Protein AF-0000000072814229 (afdb_homodimer)

Solvent-accessible surface area (backbone atoms only — not comparable to full-atom values): 12844 Å² total; per-residue (Å²): 133,83,74,72,74,77,78,80,70,70,72,64,74,71,71,67,64,69,78,61,75,56,71,68,75,56,80,67,74,57,76,57,51,65,54,50,52,54,34,52,51,28,47,52,48,20,67,75,36,70,86,41,64,64,37,49,48,52,27,51,51,44,44,51,50,49,49,68,70,42,69,82,39,73,87,45,73,76,30,56,73,52,48,54,50,48,36,54,47,38,52,54,63,45,37,80,86,61,87,58,84,68,70,86,107,132,81,73,74,79,73,85,72,66,65,70,65,71,70,72,65,71,68,80,64,69,54,67,73,82,53,94,58,76,58,76,57,51,65,56,50,50,54,35,52,52,29,45,52,48,20,66,74,36,73,86,40,65,64,37,49,47,51,26,51,51,44,44,50,51,47,48,68,70,41,71,82,38,72,86,44,72,74,30,57,72,53,48,53,50,49,37,54,48,38,52,54,64,44,36,81,86,57,88,62,84,68,70,87,106

Secondary structure (DSSP, 8-state):
---------TT-----------------S-THHHHHHHHHHHHHHHHH-TT-HHHHHHHHHHHHHHHHHHTT-GGGTT-HHHHHHHHHHHHHHS-SS---TTTT-/---------TT-----------------S-THHHHHHHHHHHHHHHHH-TT-HHHHHHHHHHHHHHHHHHTT-GGGTT-HHHHHHHHHHHHHHS-SS---TTTT-

Organism: Musa balbisiana (NCBI:txid52838)

InterPro domains:
  IPR013212 Mad3/Bub1 homology region 1 [PF08311] (53-92)
  IPR013212 Mad3/Bub1 homology region 1 [PS51489] (16-105)

Radius of gyration: 32.46 Å; Cα contacts (8 Å, |Δi|>4): 117; chains: 2; bounding box: 90×93×102 Å

Nearest PDB structures (foldseek):
  2g0u-assembly1_A  TM=5.042E-01  e=1.347E+00  Burkholderia pseudomallei
  1w99-assembly1_A  TM=4.609E-01  e=5.134E+00  Bacillus thuringiensis serovar israelensis
  6o8y-assembly1_o  TM=3.650E-01  e=7.716E+00  Enterococcus faecalis
  2g0u-assembly1_A  TM=4.988E-01  e=1.770E+00  Burkholderia pseudomallei
  6o8y-assembly1_o  TM=3.259E-01  e=7.305E+00  Enterococcus faecalis

Structure (mmCIF, N/CA/C/O backbone):
data_AF-0000000072814229-model_v1
#
loop_
_entity.id
_entity.type
_entity.pdbx_description
1 polymer 'BUB1 N-terminal domain-containing protein'
#
loop_
_atom_site.group_PDB
_atom_site.id
_atom_site.type_symbol
_atom_site.label_atom_id
_atom_site.label_alt_id
_atom_site.label_comp_id
_atom_site.label_asym_id
_atom_site.label_entity_id
_atom_site.label_seq_id
_atom_site.pdbx_PDB_ins_code
_atom_site.Cartn_x
_atom_site.Cartn_y
_atom_site.Cartn_z
_atom_site.occupancy
_atom_site.B_iso_or_equiv
_atom_site.auth_seq_id
_atom_site.auth_comp_id
_atom_site.auth_asym_id
_atom_site.auth_atom_id
_atom_site.pdbx_PDB_model_num
ATOM 1 N N . MET A 1 1 ? 41.719 2.494 -81.688 1 27.39 1 MET A N 1
ATOM 2 C CA . MET A 1 1 ? 40.375 2.217 -81.188 1 27.39 1 MET A CA 1
ATOM 3 C C . MET A 1 1 ? 40.312 2.227 -79.688 1 27.39 1 MET A C 1
ATOM 5 O O . MET A 1 1 ? 40.969 1.42 -79.062 1 27.39 1 MET A O 1
ATOM 9 N N . VAL A 1 2 ? 40.312 3.441 -79.25 1 33.53 2 VAL A N 1
ATOM 10 C CA . VAL A 1 2 ? 40.594 4.012 -77.938 1 33.53 2 VAL A CA 1
ATOM 11 C C . VAL A 1 2 ? 39.594 3.453 -76.938 1 33.53 2 VAL A C 1
ATOM 13 O O . VAL A 1 2 ? 38.375 3.494 -77.125 1 33.53 2 VAL A O 1
ATOM 16 N N . GLN A 1 3 ? 39.938 2.268 -76.438 1 33.41 3 GLN A N 1
ATOM 17 C CA . GLN A 1 3 ? 39.25 1.509 -75.438 1 33.41 3 GLN A CA 1
ATOM 18 C C . GLN A 1 3 ? 39.094 2.338 -74.188 1 33.41 3 GLN A C 1
ATOM 20 O O . GLN A 1 3 ? 40.062 2.682 -73.5 1 33.41 3 GLN A O 1
ATOM 25 N N . PHE A 1 4 ? 38.406 3.416 -74.312 1 31.91 4 PHE A N 1
ATOM 26 C CA . PHE A 1 4 ? 38.156 4.328 -73.188 1 31.91 4 PHE A CA 1
ATOM 27 C C . PHE A 1 4 ? 37.688 3.568 -72 1 31.91 4 PHE A C 1
ATOM 29 O O . PHE A 1 4 ? 36.688 2.865 -72 1 31.91 4 PHE A O 1
ATOM 36 N N . ASP A 1 5 ? 38.688 2.9 -71.312 1 35.5 5 ASP A N 1
ATOM 37 C CA . ASP A 1 5 ? 38.562 2.254 -70 1 35.5 5 ASP A CA 1
ATOM 38 C C . ASP A 1 5 ? 37.812 3.148 -69 1 35.5 5 ASP A C 1
ATOM 40 O O . ASP A 1 5 ? 38.281 4.227 -68.688 1 35.5 5 ASP A O 1
ATOM 44 N N . SER A 1 6 ? 36.594 3.381 -69.438 1 32.94 6 SER A N 1
ATOM 45 C CA . SER A 1 6 ? 35.688 4.219 -68.688 1 32.94 6 SER A CA 1
ATOM 46 C C . SER A 1 6 ? 35.875 3.994 -67.188 1 32.94 6 SER A C 1
ATOM 48 O O . SER A 1 6 ? 36.062 2.859 -66.75 1 32.94 6 SER A O 1
ATOM 50 N N . ASP A 1 7 ? 36.188 5.059 -66.438 1 29.78 7 ASP A N 1
ATOM 51 C CA . ASP A 1 7 ? 36.562 5.629 -65.188 1 29.78 7 ASP A CA 1
ATOM 52 C C . ASP A 1 7 ? 35.719 5.023 -64.062 1 29.78 7 ASP A C 1
ATOM 54 O O . ASP A 1 7 ? 34.688 4.402 -64.312 1 29.78 7 ASP A O 1
ATOM 58 N N . ASP A 1 8 ? 36 5.641 -62.812 1 32.41 8 ASP A N 1
ATOM 59 C CA . ASP A 1 8 ? 35.969 5.758 -61.344 1 32.41 8 ASP A CA 1
ATOM 60 C C . ASP A 1 8 ? 34.562 5.902 -60.812 1 32.41 8 ASP A C 1
ATOM 62 O O . ASP A 1 8 ? 34 7 -60.812 1 32.41 8 ASP A O 1
ATOM 66 N N . ASN A 1 9 ? 33.656 5.297 -61.5 1 33.44 9 ASN A N 1
ATOM 67 C CA . ASN A 1 9 ? 32.344 5.688 -61.031 1 33.44 9 ASN A CA 1
ATOM 68 C C . ASN A 1 9 ? 32.219 5.57 -59.5 1 33.44 9 ASN A C 1
ATOM 70 O O . ASN A 1 9 ? 32.312 4.473 -58.969 1 33.44 9 ASN A O 1
ATOM 74 N N . PRO A 1 10 ? 32.75 6.605 -58.781 1 36 10 PRO A N 1
ATOM 75 C CA . PRO A 1 10 ? 32.781 6.66 -57.312 1 36 10 PRO A CA 1
ATOM 76 C C . PRO A 1 10 ? 31.438 6.227 -56.688 1 36 10 PRO A C 1
ATOM 78 O O . PRO A 1 10 ? 31.297 6.191 -55.469 1 36 10 PRO A O 1
ATOM 81 N N . LEU A 1 11 ? 30.5 6.566 -57.562 1 35.72 11 LEU A N 1
ATOM 82 C CA . LEU A 1 11 ? 29.266 6.59 -56.781 1 35.72 11 LEU A CA 1
ATOM 83 C C . LEU A 1 11 ? 28.969 5.215 -56.188 1 35.72 11 LEU A C 1
ATOM 85 O O . LEU A 1 11 ? 27.797 4.852 -56 1 35.72 11 LEU A O 1
ATOM 89 N N . ARG A 1 12 ? 30 4.293 -56.25 1 35.06 12 ARG A N 1
ATOM 90 C CA . ARG A 1 12 ? 29.75 3.086 -55.469 1 35.06 12 ARG A CA 1
ATOM 91 C C . ARG A 1 12 ? 28.922 3.396 -54.219 1 35.06 12 ARG A C 1
ATOM 93 O O . ARG A 1 12 ? 29.234 4.332 -53.469 1 35.06 12 ARG A O 1
ATOM 100 N N . LYS A 1 13 ? 27.625 3.059 -54.344 1 31.59 13 LYS A N 1
ATOM 101 C CA . LYS A 1 13 ? 26.516 3.15 -53.375 1 31.59 13 LYS A CA 1
ATOM 102 C C . LYS A 1 13 ? 26.969 2.801 -51.969 1 31.59 13 LYS A C 1
ATOM 104 O O . LYS A 1 13 ? 27.234 1.636 -51.656 1 31.59 13 LYS A O 1
ATOM 109 N N . ASP A 1 14 ? 27.984 3.426 -51.406 1 33.94 14 ASP A N 1
ATOM 110 C CA . ASP A 1 14 ? 28.219 3.082 -50 1 33.94 14 ASP A CA 1
ATOM 111 C C . ASP A 1 14 ? 26.922 3.156 -49.219 1 33.94 14 ASP A C 1
ATOM 113 O O . ASP A 1 14 ? 26.391 4.242 -48.969 1 33.94 14 ASP A O 1
ATOM 117 N N . PRO A 1 15 ? 25.812 2.559 -49.688 1 34.53 15 PRO A N 1
ATOM 118 C CA . PRO A 1 15 ? 24.625 2.76 -48.844 1 34.53 15 PRO A CA 1
ATOM 119 C C . PRO A 1 15 ? 24.938 2.689 -47.344 1 34.53 15 PRO A C 1
ATOM 121 O O . PRO A 1 15 ? 25.25 1.617 -46.812 1 34.53 15 PRO A O 1
ATOM 124 N N . SER A 1 16 ? 25.906 3.379 -46.812 1 37.59 16 SER A N 1
ATOM 125 C CA . SER A 1 16 ? 25.938 3.529 -45.375 1 37.59 16 SER A CA 1
ATOM 126 C C . SER A 1 16 ? 24.531 3.76 -44.812 1 37.59 16 SER A C 1
ATOM 128 O O . SER A 1 16 ? 24.188 4.879 -44.438 1 37.59 16 SER A O 1
ATOM 130 N N . TRP A 1 17 ? 23.578 3.557 -45.656 1 34.91 17 TRP A N 1
ATOM 131 C CA . TRP A 1 17 ? 22.328 3.795 -44.969 1 34.91 17 TRP A CA 1
ATOM 132 C C . TRP A 1 17 ? 22.406 3.314 -43.531 1 34.91 17 TRP A C 1
ATOM 134 O O . TRP A 1 17 ? 22.984 2.262 -43.25 1 34.91 17 TRP A O 1
ATOM 144 N N . SER A 1 18 ? 22.641 4.207 -42.656 1 35.41 18 SER A N 1
ATOM 145 C CA . SER A 1 18 ? 22.438 4.145 -41.219 1 35.41 18 SER A CA 1
ATOM 146 C C . SER A 1 18 ? 21.406 3.08 -40.844 1 35.41 18 SER A C 1
ATOM 148 O O . SER A 1 18 ? 20.328 3.035 -41.406 1 35.41 18 SER A O 1
ATOM 150 N N . THR A 1 19 ? 21.906 1.814 -40.656 1 35.81 19 THR A N 1
ATOM 151 C CA . THR A 1 19 ? 21.188 0.796 -39.906 1 35.81 19 THR A CA 1
ATOM 152 C C . THR A 1 19 ? 20.078 1.427 -39.062 1 35.81 19 THR A C 1
ATOM 154 O O . THR A 1 19 ? 20.359 2.275 -38.188 1 35.81 19 THR A O 1
ATOM 157 N N . GLN A 1 20 ? 19.016 1.951 -39.781 1 35.66 20 GLN A N 1
ATOM 158 C CA . GLN A 1 20 ? 17.75 2.219 -39.094 1 35.66 20 GLN A CA 1
ATOM 159 C C . GLN A 1 20 ? 17.766 1.607 -37.688 1 35.66 20 GLN A C 1
ATOM 161 O O . GLN A 1 20 ? 18.453 0.609 -37.438 1 35.66 20 GLN A O 1
ATOM 166 N N . ASP A 1 21 ? 17.641 2.568 -36.781 1 36.69 21 ASP A N 1
ATOM 167 C CA . ASP A 1 21 ? 17.266 2.217 -35.406 1 36.69 21 ASP A CA 1
ATOM 168 C C . ASP A 1 21 ? 16.484 0.908 -35.375 1 36.69 21 ASP A C 1
ATOM 170 O O . ASP A 1 21 ? 15.469 0.764 -36.062 1 36.69 21 ASP A O 1
ATOM 174 N N . GLU A 1 22 ? 17.109 -0.244 -35.656 1 38.38 22 GLU A N 1
ATOM 175 C CA . GLU A 1 22 ? 16.438 -1.481 -35.25 1 38.38 22 GLU A CA 1
ATOM 176 C C . GLU A 1 22 ? 15.195 -1.195 -34.406 1 38.38 22 GLU A C 1
ATOM 178 O O . GLU A 1 22 ? 15.242 -0.407 -33.469 1 38.38 22 GLU A O 1
ATOM 183 N N . PRO A 1 23 ? 14.047 -1.046 -35.156 1 38.78 23 PRO A N 1
ATOM 184 C CA . PRO A 1 23 ? 12.992 -0.954 -34.156 1 38.78 23 PRO A CA 1
ATOM 185 C C . PRO A 1 23 ? 13.453 -1.423 -32.781 1 38.78 23 PRO A C 1
ATOM 187 O O . PRO A 1 23 ? 14.07 -2.484 -32.656 1 38.78 23 PRO A O 1
ATOM 190 N N . SER A 1 24 ? 14.203 -0.571 -32.125 1 36.72 24 SER A N 1
ATOM 191 C CA . SER A 1 24 ? 14.117 -0.993 -30.734 1 36.72 24 SER A CA 1
ATOM 192 C C . SER A 1 24 ? 12.891 -1.866 -30.5 1 36.72 24 SER A C 1
ATOM 194 O O . SER A 1 24 ? 11.758 -1.389 -30.578 1 36.72 24 SER A O 1
ATOM 196 N N . THR A 1 25 ? 12.664 -2.881 -31.328 1 38.97 25 THR A N 1
ATOM 197 C CA . THR A 1 25 ? 11.75 -3.932 -30.891 1 38.97 25 THR A CA 1
ATOM 198 C C . THR A 1 25 ? 11.328 -3.713 -29.438 1 38.97 25 THR A C 1
ATOM 200 O O . THR A 1 25 ? 12.055 -4.09 -28.516 1 38.97 25 THR A O 1
ATOM 203 N N . ARG A 1 26 ? 11.414 -2.67 -29 1 36.62 26 ARG A N 1
ATOM 204 C CA . ARG A 1 26 ? 10.711 -2.082 -27.859 1 36.62 26 ARG A CA 1
ATOM 205 C C . ARG A 1 26 ? 9.773 -3.096 -27.219 1 36.62 26 ARG A C 1
ATOM 207 O O . ARG A 1 26 ? 9.055 -3.818 -27.906 1 36.62 26 ARG A O 1
ATOM 214 N N . SER A 1 27 ? 9.844 -3.193 -26.281 1 39.62 27 SER A N 1
ATOM 215 C CA . SER A 1 27 ? 9.297 -4.242 -25.438 1 39.62 27 SER A CA 1
ATOM 216 C C . SER A 1 27 ? 8.039 -4.859 -26.047 1 39.62 27 SER A C 1
ATOM 218 O O . SER A 1 27 ? 7.152 -4.141 -26.516 1 39.62 27 SER A O 1
ATOM 220 N N . LEU A 1 28 ? 7.711 -6.012 -25.516 1 46.91 28 LEU A N 1
ATOM 221 C CA . LEU A 1 28 ? 8.047 -7 -24.484 1 46.91 28 LEU A CA 1
ATOM 222 C C . LEU A 1 28 ? 7.051 -6.941 -23.328 1 46.91 28 LEU A C 1
ATOM 224 O O . LEU A 1 28 ? 6.793 -5.871 -22.781 1 46.91 28 LEU A O 1
ATOM 228 N N . VAL A 1 29 ? 6.289 -7.906 -23.266 1 70.38 29 VAL A N 1
ATOM 229 C CA . VAL A 1 29 ? 5.23 -8.039 -22.266 1 70.38 29 VAL A CA 1
ATOM 230 C C . VAL A 1 29 ? 5.652 -7.355 -20.969 1 70.38 29 VAL A C 1
ATOM 232 O O . VAL A 1 29 ? 6.824 -7.406 -20.578 1 70.38 29 VAL A O 1
ATOM 235 N N . ASP A 1 30 ? 5.152 -6.133 -20.812 1 91.94 30 ASP A N 1
ATOM 236 C CA . ASP A 1 30 ? 5.336 -5.648 -19.438 1 91.94 30 ASP A CA 1
ATOM 237 C C . ASP A 1 30 ? 5.684 -6.797 -18.5 1 91.94 30 ASP A C 1
ATOM 239 O O . ASP A 1 30 ? 4.855 -7.684 -18.25 1 91.94 30 ASP A O 1
ATOM 243 N N . PRO A 1 31 ? 7.055 -6.84 -18.25 1 94 31 PRO A N 1
ATOM 244 C CA . PRO A 1 31 ? 7.504 -7.973 -17.438 1 94 31 PRO A CA 1
ATOM 245 C C . PRO A 1 31 ? 6.594 -8.227 -16.234 1 94 31 PRO A C 1
ATOM 247 O O . PRO A 1 31 ? 6.582 -9.336 -15.703 1 94 31 PRO A O 1
ATOM 250 N N . ILE A 1 32 ? 5.957 -7.27 -15.875 1 96 32 ILE A N 1
ATOM 251 C CA . ILE A 1 32 ? 5.168 -7.453 -14.664 1 96 32 ILE A CA 1
ATOM 252 C C . ILE A 1 32 ? 3.92 -8.273 -14.984 1 96 32 ILE A C 1
ATOM 254 O O . ILE A 1 32 ? 3.328 -8.883 -14.086 1 96 32 ILE A O 1
ATOM 258 N N . LEU A 1 33 ? 3.535 -8.211 -16.188 1 96.62 33 LEU A N 1
ATOM 259 C CA . LEU A 1 33 ? 2.252 -8.789 -16.578 1 96.62 33 LEU A CA 1
ATOM 260 C C . LEU A 1 33 ? 2.188 -10.266 -16.203 1 96.62 33 LEU A C 1
ATOM 262 O O . LEU A 1 33 ? 1.227 -10.711 -15.57 1 96.62 33 LEU A O 1
ATOM 266 N N . PRO A 1 34 ? 3.172 -11.078 -16.625 1 96.69 34 PRO A N 1
ATOM 267 C CA . PRO A 1 34 ? 3.111 -12.484 -16.234 1 96.69 34 PRO A CA 1
ATOM 268 C C . PRO A 1 34 ? 3.068 -12.68 -14.719 1 96.69 34 PRO A C 1
ATOM 270 O O . PRO A 1 34 ? 2.412 -13.602 -14.227 1 96.69 34 PRO A O 1
ATOM 273 N N . ARG A 1 35 ? 3.848 -11.867 -13.953 1 97.62 35 ARG A N 1
ATOM 274 C CA . ARG A 1 35 ? 3.826 -11.938 -12.492 1 97.62 35 ARG A CA 1
ATOM 275 C C . ARG A 1 35 ? 2.438 -11.625 -11.953 1 97.62 35 ARG A C 1
ATOM 277 O O . ARG A 1 35 ? 1.941 -12.32 -11.062 1 97.62 35 ARG A O 1
ATOM 284 N N . LEU A 1 36 ? 1.774 -10.641 -12.539 1 97.62 36 LEU A N 1
ATOM 285 C CA . LEU A 1 36 ? 0.432 -10.266 -12.117 1 97.62 36 LEU A CA 1
ATOM 286 C C . LEU A 1 36 ? -0.56 -11.391 -12.367 1 97.62 36 LEU A C 1
ATOM 288 O O . LEU A 1 36 ? -1.404 -11.688 -11.516 1 97.62 36 LEU A O 1
ATOM 292 N N . ARG A 1 37 ? -0.441 -12.008 -13.461 1 97.44 37 ARG A N 1
ATOM 293 C CA . ARG A 1 37 ? -1.319 -13.117 -13.805 1 97.44 37 ARG A CA 1
ATOM 294 C C . ARG A 1 37 ? -1.2 -14.242 -12.781 1 97.44 37 ARG A C 1
ATOM 296 O O . ARG A 1 37 ? -2.209 -14.766 -12.305 1 97.44 37 ARG A O 1
ATOM 303 N N . SER A 1 38 ? 0.054 -14.633 -12.484 1 97.94 38 SER A N 1
ATOM 304 C CA . SER A 1 38 ? 0.305 -15.688 -11.508 1 97.94 38 SER A CA 1
ATOM 305 C C . SER A 1 38 ? -0.263 -15.328 -10.141 1 97.94 38 SER A C 1
ATOM 307 O O . SER A 1 38 ? -0.82 -16.188 -9.445 1 97.94 38 SER A O 1
ATOM 309 N N . ILE A 1 39 ? -0.181 -14.117 -9.758 1 98 39 ILE A N 1
ATOM 310 C CA . ILE A 1 39 ? -0.655 -13.641 -8.469 1 98 39 ILE A CA 1
ATOM 311 C C . ILE A 1 39 ? -2.18 -13.703 -8.422 1 98 39 ILE A C 1
ATOM 313 O O . ILE A 1 39 ? -2.756 -14.18 -7.438 1 98 39 ILE A O 1
ATOM 317 N N . TYR A 1 40 ? -2.771 -13.32 -9.453 1 96.75 40 TYR A N 1
ATOM 318 C CA . TYR A 1 40 ? -4.227 -13.328 -9.5 1 96.75 40 TYR A CA 1
ATOM 319 C C . TYR A 1 40 ? -4.766 -14.758 -9.484 1 96.75 40 TYR A C 1
ATOM 321 O O . TYR A 1 40 ? -5.762 -15.047 -8.82 1 96.75 40 TYR A O 1
ATOM 329 N N . GLU A 1 41 ? -4.09 -15.641 -10.195 1 97.5 41 GLU A N 1
ATOM 330 C CA . GLU A 1 41 ? -4.477 -17.047 -10.195 1 97.5 41 GLU A CA 1
ATOM 331 C C . GLU A 1 41 ? -4.348 -17.656 -8.797 1 97.5 41 GLU A C 1
ATOM 333 O O . GLU A 1 41 ? -5.246 -18.359 -8.336 1 97.5 41 GLU A O 1
ATOM 338 N N . ALA A 1 42 ? -3.277 -17.375 -8.133 1 96.62 42 ALA A N 1
ATOM 339 C CA . ALA A 1 42 ? -3.043 -17.891 -6.789 1 96.62 42 ALA A CA 1
ATOM 340 C C . ALA A 1 42 ? -4.059 -17.312 -5.801 1 96.62 42 ALA A C 1
ATOM 342 O O . ALA A 1 42 ? -4.52 -18.031 -4.902 1 96.62 42 ALA A O 1
ATOM 343 N N . ALA A 1 43 ? -4.34 -16.078 -5.969 1 94.88 43 ALA A N 1
ATOM 344 C CA . ALA A 1 43 ? -5.344 -15.438 -5.113 1 94.88 43 ALA A CA 1
ATOM 345 C C . ALA A 1 43 ? -6.703 -16.109 -5.27 1 94.88 43 ALA A C 1
ATOM 347 O O . ALA A 1 43 ? -7.375 -16.406 -4.277 1 94.88 43 ALA A O 1
ATOM 348 N N . ALA A 1 44 ? -7.082 -16.359 -6.473 1 95.44 44 ALA A N 1
ATOM 349 C CA . ALA A 1 44 ? -8.352 -17.016 -6.773 1 95.44 44 ALA A CA 1
ATOM 350 C C . ALA A 1 44 ? -8.383 -18.422 -6.184 1 95.44 44 ALA A C 1
ATOM 352 O O . ALA A 1 44 ? -9.398 -18.844 -5.617 1 95.44 44 ALA A O 1
ATOM 353 N N . GLU A 1 45 ? -7.348 -19.109 -6.316 1 94.81 45 GLU A N 1
ATOM 354 C CA . GLU A 1 45 ? -7.238 -20.453 -5.758 1 94.81 45 GLU A CA 1
ATOM 355 C C . GLU A 1 45 ? -7.379 -20.438 -4.238 1 94.81 45 GLU A C 1
ATOM 357 O O . GLU A 1 45 ? -8.07 -21.281 -3.66 1 94.81 45 GLU A O 1
ATOM 362 N N . SER A 1 46 ? -6.73 -19.531 -3.637 1 93.38 46 SER A N 1
ATOM 363 C CA . SER A 1 46 ? -6.789 -19.391 -2.186 1 93.38 46 SER A CA 1
ATOM 364 C C . SER A 1 46 ? -8.211 -19.078 -1.718 1 93.38 46 SER A C 1
ATOM 366 O O . SER A 1 46 ? -8.641 -19.547 -0.665 1 93.38 46 SER A O 1
ATOM 368 N N . ARG A 1 47 ? -8.828 -18.297 -2.477 1 92.38 47 ARG A N 1
ATOM 369 C CA . ARG A 1 47 ? -10.211 -17.953 -2.16 1 92.38 47 ARG A CA 1
ATOM 370 C C . ARG A 1 47 ? -11.125 -19.156 -2.328 1 92.38 47 ARG A C 1
ATOM 372 O O . ARG A 1 47 ? -12.055 -19.359 -1.544 1 92.38 47 ARG A O 1
ATOM 379 N N . SER A 1 48 ? -10.82 -19.906 -3.285 1 94.25 48 SER A N 1
ATOM 380 C CA . SER A 1 48 ? -11.625 -21.078 -3.592 1 94.25 48 SER A CA 1
ATOM 381 C C . SER A 1 48 ? -11.375 -22.203 -2.59 1 94.25 48 SER A C 1
ATOM 383 O O . SER A 1 48 ? -12.258 -23.031 -2.342 1 94.25 48 SER A O 1
ATOM 385 N N . HIS A 1 49 ? -10.195 -22.25 -2.068 1 93.12 49 HIS A N 1
ATOM 386 C CA . HIS A 1 49 ? -9.789 -23.266 -1.115 1 93.12 49 HIS A CA 1
ATOM 387 C C . HIS A 1 49 ? -9.25 -22.656 0.17 1 93.12 49 HIS A C 1
ATOM 389 O O . HIS A 1 49 ? -8.07 -22.812 0.496 1 93.12 49 HIS A O 1
ATOM 395 N N . PRO A 1 50 ? -10.023 -22.078 0.974 1 88.94 50 PRO A N 1
ATOM 396 C CA . PRO A 1 50 ? -9.578 -21.328 2.156 1 88.94 50 PRO A CA 1
ATOM 397 C C . PRO A 1 50 ? -8.93 -22.234 3.203 1 88.94 50 PRO A C 1
ATOM 399 O O . PRO A 1 50 ? -8.086 -21.766 3.979 1 88.94 50 PRO A O 1
ATOM 402 N N . ASP A 1 51 ? -9.258 -23.453 3.203 1 90.56 51 ASP A N 1
ATOM 403 C CA . ASP A 1 51 ? -8.734 -24.375 4.199 1 90.56 51 ASP A CA 1
ATOM 404 C C . ASP A 1 51 ? -7.406 -24.969 3.75 1 90.56 51 ASP A C 1
ATOM 406 O O . ASP A 1 51 ? -6.766 -25.719 4.5 1 90.56 51 ASP A O 1
ATOM 410 N N . ASP A 1 52 ? -6.977 -24.656 2.586 1 92.31 52 ASP A N 1
ATOM 411 C CA . ASP A 1 52 ? -5.715 -25.172 2.053 1 92.31 52 ASP A CA 1
ATOM 412 C C . ASP A 1 52 ? -4.57 -24.203 2.324 1 92.31 52 ASP A C 1
ATOM 414 O O . ASP A 1 52 ? -4.438 -23.172 1.646 1 92.31 52 ASP A O 1
ATOM 418 N N . PRO A 1 53 ? -3.738 -24.516 3.193 1 91.12 53 PRO A N 1
ATOM 419 C CA . PRO A 1 53 ? -2.641 -23.609 3.553 1 91.12 53 PRO A CA 1
ATOM 420 C C . PRO A 1 53 ? -1.626 -23.438 2.426 1 91.12 53 PRO A C 1
ATOM 422 O O . PRO A 1 53 ? -0.931 -22.422 2.365 1 91.12 53 PRO A O 1
ATOM 425 N N . THR A 1 54 ? -1.521 -24.344 1.576 1 93.12 54 THR A N 1
ATOM 426 C CA . THR A 1 54 ? -0.567 -24.297 0.474 1 93.12 54 THR A CA 1
ATOM 427 C C . THR A 1 54 ? -0.931 -23.203 -0.512 1 93.12 54 THR A C 1
ATOM 429 O O . THR A 1 54 ? -0.053 -22.484 -1.015 1 93.12 54 THR A O 1
ATOM 432 N N . ALA A 1 55 ? -2.215 -23.062 -0.747 1 91.88 55 ALA A N 1
ATOM 433 C CA . ALA A 1 55 ? -2.682 -22.031 -1.667 1 91.88 55 ALA A CA 1
ATOM 434 C C . ALA A 1 55 ? -2.344 -20.641 -1.145 1 91.88 55 ALA A C 1
ATOM 436 O O . ALA A 1 55 ? -1.896 -19.781 -1.903 1 91.88 55 ALA A O 1
ATOM 437 N N . ALA A 1 56 ? -2.535 -20.453 0.093 1 89.88 56 ALA A N 1
ATOM 438 C CA . ALA A 1 56 ? -2.221 -19.172 0.728 1 89.88 56 ALA A CA 1
ATOM 439 C C . ALA A 1 56 ? -0.721 -18.891 0.69 1 89.88 56 ALA A C 1
ATOM 441 O O . ALA A 1 56 ? -0.299 -17.766 0.451 1 89.88 56 ALA A O 1
ATOM 442 N N . ALA A 1 57 ? -0.004 -19.875 0.938 1 92.88 57 ALA A N 1
ATOM 443 C CA . ALA A 1 57 ? 1.45 -19.734 0.917 1 92.88 57 ALA A CA 1
ATOM 444 C C . ALA A 1 57 ? 1.949 -19.375 -0.477 1 92.88 57 ALA A C 1
ATOM 446 O O . ALA A 1 57 ? 2.805 -18.5 -0.627 1 92.88 57 ALA A O 1
ATOM 447 N N . ARG A 1 58 ? 1.483 -20.094 -1.47 1 95.12 58 ARG A N 1
ATOM 448 C CA . ARG A 1 58 ? 1.847 -19.797 -2.854 1 95.12 58 ARG A CA 1
ATOM 449 C C . ARG A 1 58 ? 1.565 -18.344 -3.197 1 95.12 58 ARG A C 1
ATOM 451 O O . ARG A 1 58 ? 2.395 -17.672 -3.818 1 95.12 58 ARG A O 1
ATOM 458 N N . PHE A 1 59 ? 0.372 -17.891 -2.879 1 94.5 59 PHE A N 1
ATOM 459 C CA . PHE A 1 59 ? -0.004 -16.5 -3.109 1 94.5 59 PHE A CA 1
ATOM 460 C C . PHE A 1 59 ? 1.001 -15.555 -2.465 1 94.5 59 PHE A C 1
ATOM 462 O O . PHE A 1 59 ? 1.508 -14.641 -3.115 1 94.5 59 PHE A O 1
ATOM 469 N N . ARG A 1 60 ? 1.315 -15.812 -1.228 1 94.25 60 ARG A N 1
ATOM 470 C CA . ARG A 1 60 ? 2.26 -15 -0.475 1 94.25 60 ARG A CA 1
ATOM 471 C C . ARG A 1 60 ? 3.629 -14.984 -1.147 1 94.25 60 ARG A C 1
ATOM 473 O O . ARG A 1 60 ? 4.25 -13.93 -1.276 1 94.25 60 ARG A O 1
ATOM 480 N N . ASP A 1 61 ? 4.109 -16.141 -1.556 1 96.06 61 ASP A N 1
ATOM 481 C CA . ASP A 1 61 ? 5.41 -16.266 -2.207 1 96.06 61 ASP A CA 1
ATOM 482 C C . ASP A 1 61 ? 5.445 -15.469 -3.512 1 96.06 61 ASP A C 1
ATOM 484 O O . ASP A 1 61 ? 6.441 -14.805 -3.814 1 96.06 61 ASP A O 1
ATOM 488 N N . LEU A 1 62 ? 4.398 -15.516 -4.23 1 97.31 62 LEU A N 1
ATOM 489 C CA . LEU A 1 62 ? 4.316 -14.805 -5.5 1 97.31 62 LEU A CA 1
ATOM 490 C C . LEU A 1 62 ? 4.32 -13.289 -5.273 1 97.31 62 LEU A C 1
ATOM 492 O O . LEU A 1 62 ? 4.965 -12.555 -6.023 1 97.31 62 LEU A O 1
ATOM 496 N N . LEU A 1 63 ? 3.561 -12.891 -4.234 1 96.62 63 LEU A N 1
ATOM 497 C CA . LEU A 1 63 ? 3.572 -11.477 -3.877 1 96.62 63 LEU A CA 1
ATOM 498 C C . LEU A 1 63 ? 4.988 -11.008 -3.545 1 96.62 63 LEU A C 1
ATOM 500 O O . LEU A 1 63 ? 5.457 -10 -4.082 1 96.62 63 LEU A O 1
ATOM 504 N N . GLU A 1 64 ? 5.582 -11.773 -2.715 1 95.56 64 GLU A N 1
ATOM 505 C CA . GLU A 1 64 ? 6.934 -11.445 -2.262 1 95.56 64 GLU A CA 1
ATOM 506 C C . GLU A 1 64 ? 7.91 -11.391 -3.434 1 95.56 64 GLU A C 1
ATOM 508 O O . GLU A 1 64 ? 8.695 -10.445 -3.555 1 95.56 64 GLU A O 1
ATOM 513 N N . ASP A 1 65 ? 7.863 -12.391 -4.254 1 97.12 65 ASP A N 1
ATOM 514 C CA . ASP A 1 65 ? 8.742 -12.461 -5.418 1 97.12 65 ASP A CA 1
ATOM 515 C C . ASP A 1 65 ? 8.531 -11.258 -6.336 1 97.12 65 ASP A C 1
ATOM 517 O O . ASP A 1 65 ? 9.492 -10.688 -6.859 1 97.12 65 ASP A O 1
ATOM 521 N N . CYS A 1 66 ? 7.305 -10.938 -6.586 1 97.69 66 CYS A N 1
ATOM 522 C CA . CYS A 1 66 ? 6.98 -9.797 -7.441 1 97.69 66 CYS A CA 1
ATOM 523 C C . CYS A 1 66 ? 7.543 -8.508 -6.871 1 97.69 66 CYS A C 1
ATOM 525 O O . CYS A 1 66 ? 8.203 -7.742 -7.582 1 97.69 66 CYS A O 1
ATOM 527 N N . VAL A 1 67 ? 7.266 -8.258 -5.602 1 96.62 67 VAL A N 1
ATOM 528 C CA . VAL A 1 67 ? 7.727 -7.031 -4.953 1 96.62 67 VAL A CA 1
ATOM 529 C C . VAL A 1 67 ? 9.25 -6.977 -4.969 1 96.62 67 VAL A C 1
ATOM 531 O O . VAL A 1 67 ? 9.836 -5.953 -5.332 1 96.62 67 VAL A O 1
ATOM 534 N N . ARG A 1 68 ? 9.922 -8.023 -4.691 1 96.56 68 ARG A N 1
ATOM 535 C CA . ARG A 1 68 ? 11.375 -8.078 -4.684 1 96.56 68 ARG A CA 1
ATOM 536 C C . ARG A 1 68 ? 11.938 -7.809 -6.078 1 96.56 68 ARG A C 1
ATOM 538 O O . ARG A 1 68 ? 12.984 -7.168 -6.215 1 96.56 68 ARG A O 1
ATOM 545 N N . SER A 1 69 ? 11.297 -8.297 -7.027 1 96.56 69 SER A N 1
ATOM 546 C CA . SER A 1 69 ? 11.789 -8.211 -8.398 1 96.56 69 SER A CA 1
ATOM 547 C C . SER A 1 69 ? 11.688 -6.793 -8.938 1 96.56 69 SER A C 1
ATOM 549 O O . SER A 1 69 ? 12.531 -6.363 -9.727 1 96.56 69 SER A O 1
ATOM 551 N N . PHE A 1 70 ? 10.648 -6.07 -8.453 1 96.81 70 PHE A N 1
ATOM 552 C CA . PHE A 1 70 ? 10.359 -4.828 -9.164 1 96.81 70 PHE A CA 1
ATOM 553 C C . PHE A 1 70 ? 10.508 -3.631 -8.234 1 96.81 70 PHE A C 1
ATOM 555 O O . PHE A 1 70 ? 10.406 -2.482 -8.672 1 96.81 70 PHE A O 1
ATOM 562 N N . ALA A 1 71 ? 10.758 -3.811 -7 1 94.94 71 ALA A N 1
ATOM 563 C CA . ALA A 1 71 ? 10.805 -2.75 -5.992 1 94.94 71 ALA A CA 1
ATOM 564 C C . ALA A 1 71 ? 11.82 -1.677 -6.371 1 94.94 71 ALA A C 1
ATOM 566 O O . ALA A 1 71 ? 11.578 -0.485 -6.168 1 94.94 71 ALA A O 1
ATOM 567 N N . ASP A 1 72 ? 12.875 -2.041 -7.043 1 94.81 72 ASP A N 1
ATOM 568 C CA . ASP A 1 72 ? 13.953 -1.097 -7.336 1 94.81 72 ASP A CA 1
ATOM 569 C C . ASP A 1 72 ? 13.883 -0.622 -8.789 1 94.81 72 ASP A C 1
ATOM 571 O O . ASP A 1 72 ? 14.727 0.167 -9.227 1 94.81 72 ASP A O 1
ATOM 575 N N . ASP A 1 73 ? 13.008 -1.093 -9.453 1 94.25 73 ASP A N 1
ATOM 576 C CA . ASP A 1 73 ? 12.828 -0.683 -10.844 1 94.25 73 ASP A CA 1
ATOM 577 C C . ASP A 1 73 ? 12.023 0.615 -10.93 1 94.25 73 ASP A C 1
ATOM 579 O O . ASP A 1 73 ? 10.828 0.633 -10.641 1 94.25 73 ASP A O 1
ATOM 583 N N . GLU A 1 74 ? 12.617 1.698 -11.344 1 94.44 74 GLU A N 1
ATOM 584 C CA . GLU A 1 74 ? 12.031 3.033 -11.383 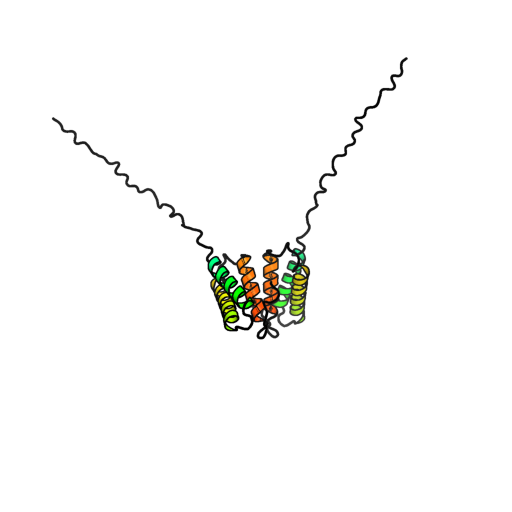1 94.44 74 GLU A CA 1
ATOM 585 C C . GLU A 1 74 ? 10.789 3.066 -12.266 1 94.44 74 GLU A C 1
ATOM 587 O O . GLU A 1 74 ? 9.891 3.879 -12.055 1 94.44 74 GLU A O 1
ATOM 592 N N . ARG A 1 75 ? 10.766 2.158 -13.281 1 94 75 ARG A N 1
ATOM 593 C CA . ARG A 1 75 ? 9.625 2.098 -14.195 1 94 75 ARG A CA 1
ATOM 594 C C . ARG A 1 75 ? 8.328 1.864 -13.43 1 94 75 ARG A C 1
ATOM 596 O O . ARG A 1 75 ? 7.258 2.297 -13.875 1 94 75 ARG A O 1
ATOM 603 N N . TYR A 1 76 ? 8.43 1.239 -12.266 1 96.31 76 TYR A N 1
ATOM 604 C CA . TYR A 1 76 ? 7.219 0.792 -11.578 1 96.31 76 TYR A CA 1
ATOM 605 C C . TYR A 1 76 ? 6.973 1.613 -10.32 1 96.31 76 TYR A C 1
ATOM 607 O O . TYR A 1 76 ? 6.016 1.359 -9.586 1 96.31 76 TYR A O 1
ATOM 615 N N . ARG A 1 77 ? 7.719 2.656 -10.18 1 94.75 77 ARG A N 1
ATOM 616 C CA . ARG A 1 77 ? 7.602 3.492 -8.992 1 94.75 77 ARG A CA 1
ATOM 617 C C . ARG A 1 77 ? 6.195 4.066 -8.859 1 94.75 77 ARG A C 1
ATOM 619 O O . ARG A 1 77 ? 5.652 4.152 -7.758 1 94.75 77 ARG A O 1
ATOM 626 N N . ASP A 1 78 ? 5.582 4.438 -9.992 1 95.88 78 ASP A N 1
ATOM 627 C CA . ASP A 1 78 ? 4.254 5.047 -9.977 1 95.88 78 ASP A CA 1
ATOM 628 C C . ASP A 1 78 ? 3.25 4.195 -10.75 1 95.88 78 ASP A C 1
ATOM 630 O O . ASP A 1 78 ? 2.254 4.711 -11.258 1 95.88 78 ASP A O 1
ATOM 634 N N . ASP A 1 79 ? 3.596 2.943 -10.953 1 96.31 79 ASP A N 1
ATOM 635 C CA . ASP A 1 79 ? 2.697 2.021 -11.641 1 96.31 79 ASP A CA 1
ATOM 636 C C . ASP A 1 79 ? 1.587 1.538 -10.711 1 96.31 79 ASP A C 1
ATOM 638 O O . ASP A 1 79 ? 1.854 0.865 -9.711 1 96.31 79 ASP A O 1
ATOM 642 N N . VAL A 1 80 ? 0.41 1.846 -11.086 1 96.94 80 VAL A N 1
ATOM 643 C CA . VAL A 1 80 ? -0.764 1.579 -10.258 1 96.94 80 VAL A CA 1
ATOM 644 C C . VAL A 1 80 ? -0.889 0.078 -10.008 1 96.94 80 VAL A C 1
ATOM 646 O O . VAL A 1 80 ? -1.208 -0.348 -8.898 1 96.94 80 VAL A O 1
ATOM 649 N N . ARG A 1 81 ? -0.621 -0.758 -11.023 1 97.31 81 ARG A N 1
ATOM 650 C CA . ARG A 1 81 ? -0.728 -2.205 -10.875 1 97.31 81 ARG A CA 1
ATOM 651 C C . ARG A 1 81 ? 0.277 -2.723 -9.852 1 97.31 81 ARG A C 1
ATOM 653 O O . ARG A 1 81 ? -0.069 -3.531 -8.984 1 97.31 81 ARG A O 1
ATOM 660 N N . PHE A 1 82 ? 1.406 -2.215 -9.93 1 97.56 82 PHE A N 1
ATOM 661 C CA . PHE A 1 82 ? 2.445 -2.621 -8.992 1 97.56 82 PHE A CA 1
ATOM 662 C C . PHE A 1 82 ? 2.15 -2.094 -7.59 1 97.56 82 PHE A C 1
ATOM 664 O O . PHE A 1 82 ? 2.326 -2.807 -6.602 1 97.56 82 PHE A O 1
ATOM 671 N N . LEU A 1 83 ? 1.688 -0.873 -7.527 1 97.5 83 LEU A N 1
ATOM 672 C CA . LEU A 1 83 ? 1.381 -0.282 -6.23 1 97.5 83 LEU A CA 1
ATOM 673 C C . LEU A 1 83 ? 0.269 -1.057 -5.527 1 97.5 83 LEU A C 1
ATOM 675 O O . LEU A 1 83 ? 0.316 -1.256 -4.312 1 97.5 83 LEU A O 1
ATOM 679 N N . LYS A 1 84 ? -0.692 -1.485 -6.223 1 96.44 84 LYS A N 1
ATOM 680 C CA . LYS A 1 84 ? -1.758 -2.303 -5.652 1 96.44 84 LYS A CA 1
ATOM 681 C C . LYS A 1 84 ? -1.215 -3.633 -5.137 1 96.44 84 LYS A C 1
ATOM 683 O O . LYS A 1 84 ? -1.66 -4.133 -4.102 1 96.44 84 LYS A O 1
ATOM 688 N N . ILE A 1 85 ? -0.242 -4.219 -5.84 1 96.88 85 ILE A N 1
ATOM 689 C CA . ILE A 1 85 ? 0.426 -5.43 -5.375 1 96.88 85 ILE A CA 1
ATOM 690 C C . ILE A 1 85 ? 1.166 -5.145 -4.07 1 96.88 85 ILE A C 1
ATOM 692 O O . ILE A 1 85 ? 1.142 -5.961 -3.145 1 96.88 85 ILE A O 1
ATOM 696 N N . CYS A 1 86 ? 1.848 -3.986 -4.027 1 95.75 86 CYS A N 1
ATOM 697 C CA . CYS A 1 86 ? 2.551 -3.596 -2.812 1 95.75 86 CYS A CA 1
ATOM 698 C C . CYS A 1 86 ? 1.586 -3.469 -1.641 1 95.75 86 CYS A C 1
ATOM 700 O O . CYS A 1 86 ? 1.869 -3.951 -0.543 1 95.75 86 CYS A O 1
ATOM 702 N N . ILE A 1 87 ? 0.507 -2.873 -1.83 1 94.38 87 ILE A N 1
ATOM 703 C CA . ILE A 1 87 ? -0.498 -2.725 -0.783 1 94.38 87 ILE A CA 1
ATOM 704 C C . ILE A 1 87 ? -0.944 -4.102 -0.297 1 94.38 87 ILE A C 1
ATOM 706 O O . ILE A 1 87 ? -1.007 -4.352 0.909 1 94.38 87 ILE A O 1
ATOM 710 N N . LEU A 1 88 ? -1.192 -5.012 -1.226 1 93.12 88 LEU A N 1
ATOM 711 C CA . LEU A 1 88 ? -1.58 -6.375 -0.885 1 93.12 88 LEU A CA 1
ATOM 712 C C . LEU A 1 88 ? -0.493 -7.059 -0.064 1 93.12 88 LEU A C 1
ATOM 714 O O . LEU A 1 88 ? -0.785 -7.711 0.942 1 93.12 88 LEU A O 1
ATOM 718 N N . TYR A 1 89 ? 0.646 -6.863 -0.433 1 93.12 89 TYR A N 1
ATOM 719 C CA . TYR A 1 89 ? 1.81 -7.465 0.21 1 93.12 89 TYR A CA 1
ATOM 720 C C . TYR A 1 89 ? 1.97 -6.949 1.637 1 93.12 89 TYR A C 1
ATOM 722 O O . TYR A 1 89 ? 2.078 -7.738 2.578 1 93.12 89 TYR A O 1
ATOM 730 N N . VAL A 1 90 ? 1.968 -5.688 1.837 1 90.19 90 VAL A N 1
ATOM 731 C CA . VAL A 1 90 ? 2.18 -5.094 3.152 1 90.19 90 VAL A CA 1
ATOM 732 C C . VAL A 1 90 ? 0.979 -5.387 4.051 1 90.19 90 VAL A C 1
ATOM 734 O O . VAL A 1 90 ? 1.133 -5.598 5.258 1 90.19 90 VAL A O 1
ATOM 737 N N . SER A 1 91 ? -0.182 -5.383 3.52 1 87.62 91 SER A N 1
ATOM 738 C CA . SER A 1 91 ? -1.405 -5.641 4.273 1 87.62 91 SER A CA 1
ATOM 739 C C . SER A 1 91 ? -1.402 -7.043 4.871 1 87.62 91 SER A C 1
ATOM 741 O O . SER A 1 91 ? -1.941 -7.262 5.957 1 87.62 91 SER A O 1
ATOM 743 N N . ARG A 1 92 ? -0.829 -7.902 4.246 1 83.38 92 ARG A N 1
ATOM 744 C CA . ARG A 1 92 ? -0.807 -9.297 4.684 1 83.38 92 ARG A CA 1
ATOM 745 C C . ARG A 1 92 ? 0.305 -9.531 5.699 1 83.38 92 ARG A C 1
ATOM 747 O O . ARG A 1 92 ? 0.293 -10.539 6.414 1 83.38 92 ARG A O 1
ATOM 754 N N . ARG A 1 93 ? 1.303 -8.75 5.848 1 77.62 93 ARG A N 1
ATOM 755 C CA . ARG A 1 93 ? 2.391 -8.875 6.812 1 77.62 93 ARG A CA 1
ATOM 756 C C . ARG A 1 93 ? 1.896 -8.633 8.234 1 77.62 93 ARG A C 1
ATOM 758 O O . ARG A 1 93 ? 2.488 -9.117 9.195 1 77.62 93 ARG A O 1
ATOM 765 N N . THR A 1 94 ? 0.934 -7.852 8.57 1 60 94 THR A N 1
ATOM 766 C CA . THR A 1 94 ? 0.422 -7.508 9.898 1 60 94 THR A CA 1
ATOM 767 C C . THR A 1 94 ? -0.275 -8.711 10.531 1 60 94 THR A C 1
ATOM 769 O O . THR A 1 94 ? -0.36 -8.805 11.758 1 60 94 THR A O 1
ATOM 772 N N . CYS A 1 95 ? -1.118 -9.438 9.836 1 47.16 95 CYS A N 1
ATOM 773 C CA . CYS A 1 95 ? -1.797 -10.547 10.484 1 47.16 95 CYS A CA 1
ATOM 774 C C . CYS A 1 95 ? -0.918 -11.797 10.492 1 47.16 95 CYS A C 1
ATOM 776 O O . CYS A 1 95 ? -0.777 -12.461 9.469 1 47.16 95 CYS A O 1
ATOM 778 N N . PRO A 1 96 ? 0.042 -11.789 11.383 1 48.81 96 PRO A N 1
ATOM 779 C CA . PRO A 1 96 ? 0.559 -13.156 11.43 1 48.81 96 PRO A CA 1
ATOM 780 C C . PRO A 1 96 ? -0.535 -14.203 11.242 1 48.81 96 PRO A C 1
ATOM 782 O O . PRO A 1 96 ? -0.33 -15.195 10.539 1 48.81 96 PRO A O 1
ATOM 785 N N . ALA A 1 97 ? -1.509 -14.383 12.281 1 39.12 97 ALA A N 1
ATOM 786 C CA . ALA A 1 97 ? -2.572 -15.391 12.305 1 39.12 97 ALA A CA 1
ATOM 787 C C . ALA A 1 97 ? -3.566 -15.156 11.172 1 39.12 97 ALA A C 1
ATOM 789 O O . ALA A 1 97 ? -4.383 -16.031 10.867 1 39.12 97 ALA A O 1
ATOM 790 N N . LEU A 1 98 ? -3.949 -13.906 10.75 1 41.22 98 LEU A N 1
ATOM 791 C CA . LEU A 1 98 ? -5.23 -13.68 10.094 1 41.22 98 LEU A CA 1
ATOM 792 C C . LEU A 1 98 ? -5.133 -13.977 8.602 1 41.22 98 LEU A C 1
ATOM 794 O O . LEU A 1 98 ? -4.254 -13.445 7.914 1 41.22 98 LEU A O 1
ATOM 798 N N . ARG A 1 99 ? -5.934 -14.945 8.086 1 41.88 99 ARG A N 1
ATOM 799 C CA . ARG A 1 99 ? -6.746 -15.445 6.984 1 41.88 99 ARG A CA 1
ATOM 800 C C . ARG A 1 99 ? -7.492 -14.305 6.297 1 41.88 99 ARG A C 1
ATOM 802 O O . ARG A 1 99 ? -8.586 -13.93 6.719 1 41.88 99 ARG A O 1
ATOM 809 N N . PHE A 1 100 ? -7.148 -13.117 5.996 1 39.72 100 PHE A N 1
ATOM 810 C CA . PHE A 1 100 ? -7.809 -11.852 5.676 1 39.72 100 PHE A CA 1
ATOM 811 C C . PHE A 1 100 ? -8.477 -11.93 4.309 1 39.72 100 PHE A C 1
ATOM 813 O O . PHE A 1 100 ? -9.398 -11.156 4.023 1 39.72 100 PHE A O 1
ATOM 820 N N . LEU A 1 101 ? -7.98 -12.289 3.189 1 37.88 101 LEU A N 1
ATOM 821 C CA . LEU A 1 101 ? -8.406 -11.781 1.89 1 37.88 101 LEU A CA 1
ATOM 822 C C . LEU A 1 101 ? -9.906 -11.977 1.694 1 37.88 101 LEU A C 1
ATOM 824 O O . LEU A 1 101 ? -10.391 -12 0.56 1 37.88 101 LEU A O 1
ATOM 828 N N . SER A 1 102 ? -10.695 -12.023 2.627 1 36.59 102 SER A N 1
ATOM 829 C CA . SER A 1 102 ? -12.117 -12.195 2.334 1 36.59 102 SER A CA 1
ATOM 830 C C . SER A 1 102 ? -12.703 -10.961 1.664 1 36.59 102 SER A C 1
ATOM 832 O O . SER A 1 102 ? -13.641 -11.055 0.879 1 36.59 102 SER A O 1
ATOM 834 N N . SER A 1 103 ? -12.398 -9.719 2.092 1 35.97 103 SER A N 1
ATOM 835 C CA . SER A 1 103 ? -13.258 -8.602 1.717 1 35.97 103 SER A CA 1
ATOM 836 C C . SER A 1 103 ? -12.859 -8.031 0.358 1 35.97 103 SER A C 1
ATOM 838 O O . SER A 1 103 ? -13.398 -7.016 -0.08 1 35.97 103 SER A O 1
ATOM 840 N N . PHE A 1 104 ? -11.742 -8.062 -0.123 1 35.5 104 PHE A N 1
ATOM 841 C CA . PHE A 1 104 ? -11.523 -7.398 -1.404 1 35.5 104 PHE A CA 1
ATOM 842 C C . PHE A 1 104 ? -12.305 -8.094 -2.514 1 35.5 104 PHE A C 1
ATOM 844 O O . PHE A 1 104 ? -12.242 -7.684 -3.674 1 35.5 104 PHE A O 1
ATOM 851 N N . ALA A 1 105 ? -13.008 -9.117 -2.268 1 32 105 ALA A N 1
ATOM 852 C CA . ALA A 1 105 ? -13.953 -9.578 -3.279 1 32 105 ALA A CA 1
ATOM 853 C C . ALA A 1 105 ? -15.211 -8.711 -3.291 1 32 105 ALA A C 1
ATOM 855 O O . ALA A 1 105 ? -15.625 -8.203 -2.25 1 32 105 ALA A O 1
ATOM 856 N N . MET B 1 1 ? -50.938 67.688 -34 1 29.23 1 MET B N 1
ATOM 857 C CA . MET B 1 1 ? -49.625 67.75 -33.344 1 29.23 1 MET B CA 1
ATOM 858 C C . MET B 1 1 ? -49.312 66.438 -32.656 1 29.23 1 MET B C 1
ATOM 860 O O . MET B 1 1 ? -49.812 66.125 -31.547 1 29.23 1 MET B O 1
ATOM 864 N N . VAL B 1 2 ? -49.594 65.438 -33.406 1 36.38 2 VAL B N 1
ATOM 865 C CA . VAL B 1 2 ? -49.75 64.062 -33.094 1 36.38 2 VAL B CA 1
ATOM 866 C C . VAL B 1 2 ? -48.438 63.5 -32.5 1 36.38 2 VAL B C 1
ATOM 868 O O . VAL B 1 2 ? -47.375 63.625 -33.125 1 36.38 2 VAL B O 1
ATOM 871 N N . GLN B 1 3 ? -48.25 63.875 -31.281 1 31.25 3 GLN B N 1
ATOM 872 C CA . GLN B 1 3 ? -47.062 63.531 -30.516 1 31.25 3 GLN B CA 1
ATOM 873 C C . GLN B 1 3 ? -46.844 62.031 -30.469 1 31.25 3 GLN B C 1
ATOM 875 O O . GLN B 1 3 ? -47.688 61.281 -29.969 1 31.25 3 GLN B O 1
ATOM 880 N N . PHE B 1 4 ? -46.438 61.5 -31.5 1 34.16 4 PHE B N 1
ATOM 881 C CA . PHE B 1 4 ? -46.031 60.094 -31.641 1 34.16 4 PHE B CA 1
ATOM 882 C C . PHE B 1 4 ? -45.156 59.656 -30.469 1 34.16 4 PHE B C 1
ATOM 884 O O . PHE B 1 4 ? -44.094 60.25 -30.234 1 34.16 4 PHE B O 1
ATOM 891 N N . ASP B 1 5 ? -45.75 59.469 -29.344 1 33.72 5 ASP B N 1
ATOM 892 C CA . ASP B 1 5 ? -45.125 58.938 -28.141 1 33.72 5 ASP B CA 1
ATOM 893 C C . ASP B 1 5 ? -44.156 57.781 -28.5 1 33.72 5 ASP B C 1
ATOM 895 O O . ASP B 1 5 ? -44.5 56.938 -29.312 1 33.72 5 ASP B O 1
ATOM 899 N N . SER B 1 6 ? -42.969 58.062 -28.312 1 30.5 6 SER B N 1
ATOM 900 C CA . SER B 1 6 ? -41.656 57.438 -28.516 1 30.5 6 SER B CA 1
ATOM 901 C C . SER B 1 6 ? -41.719 55.969 -28.094 1 30.5 6 SER B C 1
ATOM 903 O O . SER B 1 6 ? -41.344 55.062 -28.875 1 30.5 6 SER B O 1
ATOM 905 N N . ASP B 1 7 ? -41.219 55.625 -26.812 1 30.52 7 ASP B N 1
ATOM 906 C CA . ASP B 1 7 ? -40.094 54.781 -26.453 1 30.52 7 ASP B CA 1
ATOM 907 C C . ASP B 1 7 ? -40.562 53.344 -26.203 1 30.52 7 ASP B C 1
ATOM 909 O O . ASP B 1 7 ? -41.188 53.031 -25.188 1 30.52 7 ASP B O 1
ATOM 913 N N . ASP B 1 8 ? -41.25 52.719 -27.109 1 34.25 8 ASP B N 1
ATOM 914 C CA . ASP B 1 8 ? -41.469 51.281 -27.172 1 34.25 8 ASP B CA 1
ATOM 915 C C . ASP B 1 8 ? -40.188 50.5 -26.844 1 34.25 8 ASP B C 1
ATOM 917 O O . ASP B 1 8 ? -39.5 50.031 -27.766 1 34.25 8 ASP B O 1
ATOM 921 N N . ASN B 1 9 ? -39.438 51.094 -26.047 1 34.12 9 ASN B N 1
ATOM 922 C CA . ASN B 1 9 ? -38.156 50.375 -26 1 34.12 9 ASN B CA 1
ATOM 923 C C . ASN B 1 9 ? -38.375 48.938 -25.625 1 34.12 9 ASN B C 1
ATOM 925 O O . ASN B 1 9 ? -38.656 48.625 -24.469 1 34.12 9 ASN B O 1
ATOM 929 N N . PRO B 1 10 ? -39.188 48.219 -26.359 1 35.41 10 PRO B N 1
ATOM 930 C CA . PRO B 1 10 ? -39.438 46.844 -26 1 35.41 10 PRO B CA 1
ATOM 931 C C . PRO B 1 10 ? -38.156 46.094 -25.609 1 35.41 10 PRO B C 1
ATOM 933 O O . PRO B 1 10 ? -38.219 44.906 -25.25 1 35.41 10 PRO B O 1
ATOM 936 N N . LEU B 1 11 ? -37.219 46.562 -26.406 1 35.25 11 LEU B N 1
ATOM 937 C CA . LEU B 1 11 ? -36.094 45.625 -26.359 1 35.25 11 LEU B CA 1
ATOM 938 C C . LEU B 1 11 ? -35.656 45.406 -24.922 1 35.25 11 LEU B C 1
ATOM 940 O O . LEU B 1 11 ? -34.5 45.062 -24.688 1 35.25 11 LEU B O 1
ATOM 944 N N . ARG B 1 12 ? -36.375 45.969 -24 1 36 12 ARG B N 1
ATOM 945 C CA . ARG B 1 12 ? -35.875 45.594 -22.688 1 36 12 ARG B CA 1
ATOM 946 C C . ARG B 1 12 ? -35.438 44.125 -22.641 1 36 12 ARG B C 1
ATOM 948 O O . ARG B 1 12 ? -36.219 43.25 -23.016 1 36 12 ARG B O 1
ATOM 955 N N . LYS B 1 13 ? -34.125 43.938 -22.844 1 31.2 13 LYS B N 1
ATOM 956 C CA . LYS B 1 13 ? -33.344 42.719 -22.859 1 31.2 13 LYS B CA 1
ATOM 957 C C . LYS B 1 13 ? -33.812 41.75 -21.781 1 31.2 13 LYS B C 1
ATOM 959 O O . LYS B 1 13 ? -33.719 42.062 -20.594 1 31.2 13 LYS B O 1
ATOM 964 N N . ASP B 1 14 ? -34.906 41.219 -21.891 1 34.81 14 ASP B N 1
ATOM 965 C CA . ASP B 1 14 ? -35.125 40.062 -21 1 34.81 14 ASP B CA 1
ATOM 966 C C . ASP B 1 14 ? -33.906 39.156 -20.953 1 34.81 14 ASP B C 1
ATOM 968 O O . ASP B 1 14 ? -33.562 38.531 -21.969 1 34.81 14 ASP B O 1
ATOM 972 N N . PRO B 1 15 ? -32.75 39.656 -20.547 1 34.56 15 PRO B N 1
ATOM 973 C CA . PRO B 1 15 ? -31.625 38.719 -20.547 1 34.56 15 PRO B CA 1
ATOM 974 C C . PRO B 1 15 ? -32.031 37.312 -20.125 1 34.56 15 PRO B C 1
ATOM 976 O O . PRO B 1 15 ? -32.188 37.031 -18.938 1 34.56 15 PRO B O 1
ATOM 979 N N . SER B 1 16 ? -33.125 36.75 -20.547 1 37.66 16 SER B N 1
ATOM 980 C CA . SER B 1 16 ? -33.219 35.312 -20.312 1 37.66 16 SER B CA 1
ATOM 981 C C . SER B 1 16 ? -31.891 34.625 -20.625 1 37.66 16 SER B C 1
ATOM 983 O O . SER B 1 16 ? -31.859 33.562 -21.25 1 37.66 16 SER B O 1
ATOM 985 N N . TRP B 1 17 ? -31.031 35.406 -21.156 1 34.53 17 TRP B N 1
ATOM 986 C CA . TRP B 1 17 ? -29.875 34.562 -21.438 1 34.53 17 TRP B CA 1
ATOM 987 C C . TRP B 1 17 ? -29.719 33.5 -20.375 1 34.53 17 TRP B C 1
ATOM 989 O O . TRP B 1 17 ? -30.016 33.719 -19.203 1 34.53 17 TRP B O 1
ATOM 999 N N . SER B 1 18 ? -29.906 32.25 -20.766 1 34.34 18 SER B N 1
ATOM 1000 C CA . SER B 1 18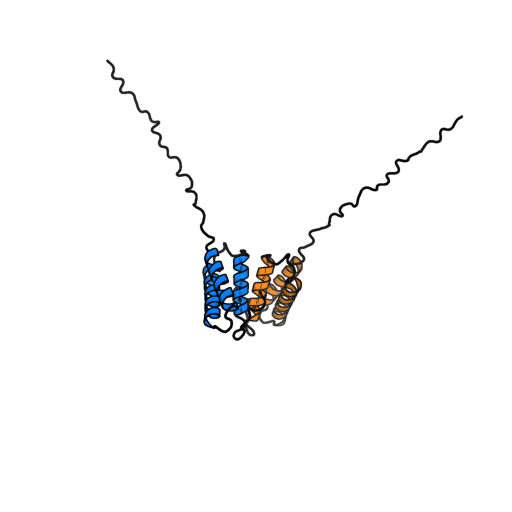 ? -29.672 30.891 -20.297 1 34.34 18 SER B CA 1
ATOM 1001 C C . SER B 1 18 ? -28.656 30.859 -19.156 1 34.34 18 SER B C 1
ATOM 1003 O O . SER B 1 18 ? -27.859 31.797 -19.016 1 34.34 18 SER B O 1
ATOM 1005 N N . THR B 1 19 ? -28.953 29.828 -18.25 1 35.03 19 THR B N 1
ATOM 1006 C CA . THR B 1 19 ? -28.297 29.156 -17.141 1 35.03 19 THR B CA 1
ATOM 1007 C C . THR B 1 19 ? -26.781 29.109 -17.344 1 35.03 19 THR B C 1
ATOM 1009 O O . THR B 1 19 ? -26.297 28.469 -18.281 1 35.03 19 THR B O 1
ATOM 1012 N N . GLN B 1 20 ? -26.203 30.266 -17.609 1 36.16 20 GLN B N 1
ATOM 1013 C CA . GLN B 1 20 ? -24.75 30.266 -17.453 1 36.16 20 GLN B CA 1
ATOM 1014 C C . GLN B 1 20 ? -24.281 29.031 -16.688 1 36.16 20 GLN B C 1
ATOM 1016 O O . GLN B 1 20 ? -24.844 28.688 -15.633 1 36.16 20 GLN B O 1
ATOM 1021 N N . ASP B 1 21 ? -24.109 28.016 -17.547 1 37.59 21 ASP B N 1
ATOM 1022 C CA . ASP B 1 21 ? -23.297 26.938 -17.016 1 37.59 21 ASP B CA 1
ATOM 1023 C C . ASP B 1 21 ? -22.375 27.438 -15.906 1 37.59 21 ASP B C 1
ATOM 1025 O O . ASP B 1 21 ? -21.516 28.297 -16.141 1 37.59 21 ASP B O 1
ATOM 1029 N N . GLU B 1 22 ? -22.938 28.062 -14.898 1 38.5 22 GLU B N 1
ATOM 1030 C CA . GLU B 1 22 ? -22.094 28.25 -13.727 1 38.5 22 GLU B CA 1
ATOM 1031 C C . GLU B 1 22 ? -20.75 27.547 -13.898 1 38.5 22 GLU B C 1
ATOM 1033 O O . GLU B 1 22 ? -20.703 26.359 -14.242 1 38.5 22 GLU B O 1
ATOM 1038 N N . PRO B 1 23 ? -19.812 28.281 -14.633 1 38.66 23 PRO B N 1
ATOM 1039 C CA . PRO B 1 23 ? -18.609 27.469 -14.516 1 38.66 23 PRO B CA 1
ATOM 1040 C C . PRO B 1 23 ? -18.719 26.406 -13.43 1 38.66 23 PRO B C 1
ATOM 1042 O O . PRO B 1 23 ? -19.125 26.703 -12.305 1 38.66 23 PRO B O 1
ATOM 1045 N N . SER B 1 24 ? -19.438 25.359 -13.773 1 38.31 24 SER B N 1
ATOM 1046 C CA . SER B 1 24 ? -19.062 24.344 -12.797 1 38.31 24 SER B CA 1
ATOM 1047 C C . SER B 1 24 ? -17.719 24.672 -12.164 1 38.31 24 SER B C 1
ATOM 1049 O O . SER B 1 24 ? -16.672 24.641 -12.828 1 38.31 24 SER B O 1
ATOM 1051 N N . THR B 1 25 ? -17.469 25.906 -11.727 1 41.38 25 THR B N 1
ATOM 1052 C CA . THR B 1 25 ? -16.406 26.25 -10.781 1 41.38 25 THR B CA 1
ATOM 1053 C C . THR B 1 25 ? -15.648 25.016 -10.336 1 41.38 25 THR B C 1
ATOM 1055 O O . THR B 1 25 ? -16.031 24.359 -9.367 1 41.38 25 THR B O 1
ATOM 1058 N N . ARG B 1 26 ? -15.672 24.141 -10.914 1 38.72 26 ARG B N 1
ATOM 1059 C CA . ARG B 1 26 ? -15.039 22.828 -10.953 1 38.72 26 ARG B CA 1
ATOM 1060 C C . ARG B 1 26 ? -13.758 22.797 -10.117 1 38.72 26 ARG B C 1
ATOM 1062 O O . ARG B 1 26 ? -13.641 22.016 -9.18 1 38.72 26 ARG B O 1
ATOM 1069 N N . SER B 1 27 ? -12.602 22.328 -10.719 1 42.78 27 SER B N 1
ATOM 1070 C CA . SER B 1 27 ? -11.531 21.656 -9.977 1 42.78 27 SER B CA 1
ATOM 1071 C C . SER B 1 27 ? -10.875 22.609 -8.984 1 42.78 27 SER B C 1
ATOM 1073 O O . SER B 1 27 ? -10.172 23.547 -9.391 1 42.78 27 SER B O 1
ATOM 1075 N N . LEU B 1 28 ? -11.094 22.969 -7.871 1 50.34 28 LEU B N 1
ATOM 1076 C CA . LEU B 1 28 ? -11.18 22.656 -6.449 1 50.34 28 LEU B CA 1
ATOM 1077 C C . LEU B 1 28 ? -9.969 21.844 -5.996 1 50.34 28 LEU B C 1
ATOM 1079 O O . LEU B 1 28 ? -9.492 20.969 -6.719 1 50.34 28 LEU B O 1
ATOM 1083 N N . VAL B 1 29 ? -9.211 22.5 -5.203 1 71.94 29 VAL B N 1
ATOM 1084 C CA . VAL B 1 29 ? -7.984 21.875 -4.707 1 71.94 29 VAL B CA 1
ATOM 1085 C C . VAL B 1 29 ? -8.227 20.391 -4.449 1 71.94 29 VAL B C 1
ATOM 1087 O O . VAL B 1 29 ? -9.312 20 -4.008 1 71.94 29 VAL B O 1
ATOM 1090 N N . ASP B 1 30 ? -7.773 19.578 -5.438 1 91.44 30 ASP B N 1
ATOM 1091 C CA . ASP B 1 30 ? -7.762 18.172 -5.062 1 91.44 30 ASP B CA 1
ATOM 1092 C C . ASP B 1 30 ? -7.836 18 -3.547 1 91.44 30 ASP B C 1
ATOM 1094 O O . ASP B 1 30 ? -6.91 18.391 -2.83 1 91.44 30 ASP B O 1
ATOM 1098 N N . PRO B 1 31 ? -9.102 17.719 -3.156 1 94.19 31 PRO B N 1
ATOM 1099 C CA . PRO B 1 31 ? -9.305 17.641 -1.708 1 94.19 31 PRO B CA 1
ATOM 1100 C C . PRO B 1 31 ? -8.18 16.875 -1.004 1 94.19 31 PRO B C 1
ATOM 1102 O O . PRO B 1 31 ? -7.969 17.062 0.198 1 94.19 31 PRO B O 1
ATOM 1105 N N . ILE B 1 32 ? -7.559 16.109 -1.695 1 95.88 32 ILE B N 1
ATOM 1106 C CA . ILE B 1 32 ? -6.555 15.281 -1.031 1 95.88 32 ILE B CA 1
ATOM 1107 C C . ILE B 1 32 ? -5.312 16.125 -0.741 1 95.88 32 ILE B C 1
ATOM 1109 O O . ILE B 1 32 ? -4.523 15.781 0.144 1 95.88 32 ILE B O 1
ATOM 1113 N N . LEU B 1 33 ? -5.16 17.109 -1.517 1 96.62 33 LEU B N 1
ATOM 1114 C CA . LEU B 1 33 ? -3.912 17.875 -1.47 1 96.62 33 LEU B CA 1
ATOM 1115 C C . LEU B 1 33 ? -3.646 18.391 -0.062 1 96.62 33 LEU B C 1
ATOM 1117 O O . LEU B 1 33 ? -2.553 18.203 0.478 1 96.62 33 LEU B O 1
ATOM 1121 N N . PRO B 1 34 ? -4.605 19.094 0.557 1 96.69 34 PRO B N 1
ATOM 1122 C CA . PRO B 1 34 ? -4.348 19.562 1.921 1 96.69 34 PRO B CA 1
ATOM 1123 C C . PRO B 1 34 ? -4.02 18.422 2.883 1 96.69 34 PRO B C 1
ATOM 1125 O O . PRO B 1 34 ? -3.203 18.594 3.793 1 96.69 34 PRO B O 1
ATOM 1128 N N . ARG B 1 35 ? -4.73 17.266 2.764 1 97.62 35 ARG B N 1
ATOM 1129 C CA . ARG B 1 35 ? -4.445 16.094 3.6 1 97.62 35 ARG B CA 1
ATOM 1130 C C . ARG B 1 35 ? -3.02 15.609 3.385 1 97.62 35 ARG B C 1
ATOM 1132 O O . ARG B 1 35 ? -2.311 15.305 4.348 1 97.62 35 ARG B O 1
ATOM 1139 N N . LEU B 1 36 ? -2.566 15.617 2.137 1 97.56 36 LEU B N 1
ATOM 1140 C CA . LEU B 1 36 ? -1.213 15.18 1.813 1 97.56 36 LEU B CA 1
ATOM 1141 C C . LEU B 1 36 ? -0.178 16.109 2.436 1 97.56 36 LEU B C 1
ATOM 1143 O O . LEU B 1 36 ? 0.827 15.648 2.984 1 97.56 36 LEU B O 1
ATOM 1147 N N . ARG B 1 3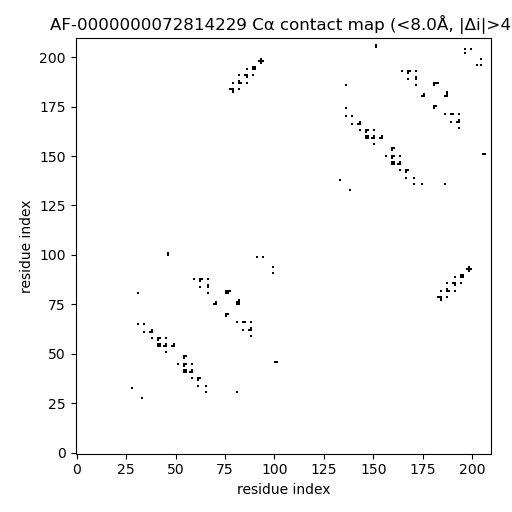7 ? -0.434 17.344 2.383 1 97.5 37 ARG B N 1
ATOM 1148 C CA . ARG B 1 37 ? 0.472 18.328 2.963 1 97.5 37 ARG B CA 1
ATOM 1149 C C . ARG B 1 37 ? 0.644 18.094 4.461 1 97.5 37 ARG B C 1
ATOM 1151 O O . ARG B 1 37 ? 1.769 18.078 4.965 1 97.5 37 ARG B O 1
ATOM 1158 N N . SER B 1 38 ? -0.492 17.938 5.164 1 97.94 38 SER B N 1
ATOM 1159 C CA . SER B 1 38 ? -0.466 17.703 6.602 1 97.94 38 SER B CA 1
ATOM 1160 C C . SER B 1 38 ? 0.297 16.438 6.938 1 97.94 38 SER B C 1
ATOM 1162 O O . SER B 1 38 ? 1.042 16.391 7.918 1 97.94 38 SER B O 1
ATOM 1164 N N . ILE B 1 39 ? 0.175 15.445 6.152 1 98 39 ILE B N 1
ATOM 1165 C CA . ILE B 1 39 ? 0.823 14.156 6.363 1 98 39 ILE B CA 1
ATOM 1166 C C . ILE B 1 39 ? 2.332 14.29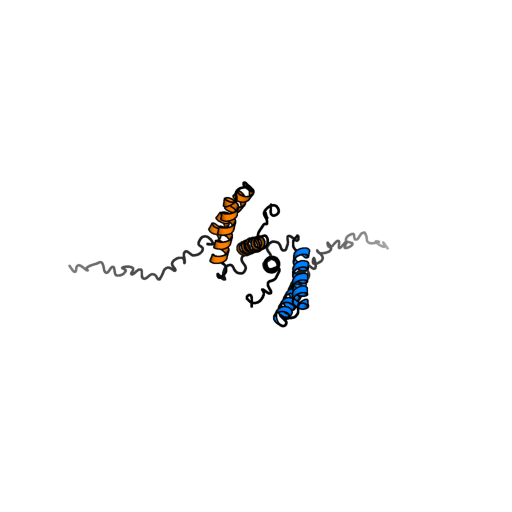7 6.176 1 98 39 ILE B C 1
ATOM 1168 O O . ILE B 1 39 ? 3.115 13.812 6.992 1 98 39 ILE B O 1
ATOM 1172 N N . TYR B 1 40 ? 2.686 14.984 5.191 1 96.75 40 TYR B N 1
ATOM 1173 C CA . TYR B 1 40 ? 4.105 15.172 4.922 1 96.75 40 TYR B CA 1
ATOM 1174 C C . TYR B 1 40 ? 4.766 16 6.016 1 96.75 40 TYR B C 1
ATOM 1176 O O . TYR B 1 40 ? 5.887 15.711 6.434 1 96.75 40 TYR B O 1
ATOM 1184 N N . GLU B 1 41 ? 4.07 17.016 6.488 1 97.5 41 GLU B N 1
ATOM 1185 C CA . GLU B 1 41 ? 4.578 17.828 7.586 1 97.5 41 GLU B CA 1
ATOM 1186 C C . GLU B 1 41 ? 4.754 17.016 8.852 1 97.5 41 GLU B C 1
ATOM 1188 O O . GLU B 1 41 ? 5.781 17.109 9.531 1 97.5 41 GLU B O 1
ATOM 1193 N N . ALA B 1 42 ? 3.799 16.203 9.172 1 96.75 42 ALA B N 1
ATOM 1194 C CA . ALA B 1 42 ? 3.855 15.352 10.352 1 96.75 42 ALA B CA 1
ATOM 1195 C C . ALA B 1 42 ? 4.973 14.32 10.234 1 96.75 42 ALA B C 1
ATOM 1197 O O . ALA B 1 42 ? 5.648 14.016 11.219 1 96.75 42 ALA B O 1
ATOM 1198 N N . ALA B 1 43 ? 5.098 13.805 9.07 1 94.81 43 ALA B N 1
ATOM 1199 C CA . ALA B 1 43 ? 6.172 12.844 8.828 1 94.81 43 ALA B CA 1
ATOM 1200 C C . ALA B 1 43 ? 7.539 13.484 9.07 1 94.81 43 ALA B C 1
ATOM 1202 O O . ALA B 1 43 ? 8.398 12.891 9.727 1 94.81 43 ALA B O 1
ATOM 1203 N N . ALA B 1 44 ? 7.719 14.633 8.539 1 95.38 44 ALA B N 1
ATOM 1204 C CA . ALA B 1 44 ? 8.969 15.375 8.703 1 95.38 44 ALA B CA 1
ATOM 1205 C C . ALA B 1 44 ? 9.242 15.672 10.18 1 95.38 44 ALA B C 1
ATOM 1207 O O . ALA B 1 44 ? 10.375 15.523 10.648 1 95.38 44 ALA B O 1
ATOM 1208 N N . GLU B 1 45 ? 8.273 16.047 10.867 1 94.81 45 GLU B N 1
ATOM 1209 C CA . GLU B 1 45 ? 8.391 16.328 12.297 1 94.81 45 GLU B CA 1
ATOM 1210 C C . GLU B 1 45 ? 8.797 15.07 13.062 1 94.81 45 GLU B C 1
ATOM 1212 O O . GLU B 1 45 ? 9.656 15.125 13.945 1 94.81 45 GLU B O 1
ATOM 1217 N N . SER B 1 46 ? 8.188 14.016 12.758 1 93.38 46 SER B N 1
ATOM 1218 C CA . SER B 1 46 ? 8.492 12.742 13.406 1 93.38 46 SER B CA 1
ATOM 1219 C C . SER B 1 46 ? 9.938 12.32 13.148 1 93.38 46 SER B C 1
ATOM 1221 O O . SER B 1 46 ? 10.586 11.75 14.023 1 93.38 46 SER B O 1
ATOM 1223 N N . ARG B 1 47 ? 10.328 12.594 11.992 1 92.25 47 ARG B N 1
ATOM 1224 C CA . ARG B 1 47 ? 11.711 12.273 11.633 1 92.25 47 ARG B CA 1
ATOM 1225 C C . ARG B 1 47 ? 12.688 13.172 12.383 1 92.25 47 ARG B C 1
ATOM 1227 O O . ARG B 1 47 ? 13.758 12.719 12.797 1 92.25 47 ARG B O 1
ATOM 1234 N N . SER B 1 48 ? 12.281 14.328 12.531 1 94.19 48 SER B N 1
ATOM 1235 C CA . SER B 1 48 ? 13.125 15.312 13.203 1 94.19 48 SER B CA 1
ATOM 1236 C C . SER B 1 48 ? 13.164 15.078 14.711 1 94.19 48 SER B C 1
ATOM 1238 O O . SER B 1 48 ? 14.148 15.422 15.367 1 94.19 48 SER B O 1
ATOM 1240 N N . HIS B 1 49 ? 12.117 14.562 15.242 1 93.12 49 HIS B N 1
ATOM 1241 C CA . HIS B 1 49 ? 11.984 14.305 16.672 1 93.12 49 HIS B CA 1
ATOM 1242 C C . HIS B 1 49 ? 11.625 12.852 16.938 1 93.12 49 HIS B C 1
ATOM 1244 O O . HIS B 1 49 ? 10.547 12.555 17.453 1 93.12 49 HIS B O 1
ATOM 1250 N N . PRO B 1 50 ? 12.469 11.93 16.766 1 88.81 50 PRO B N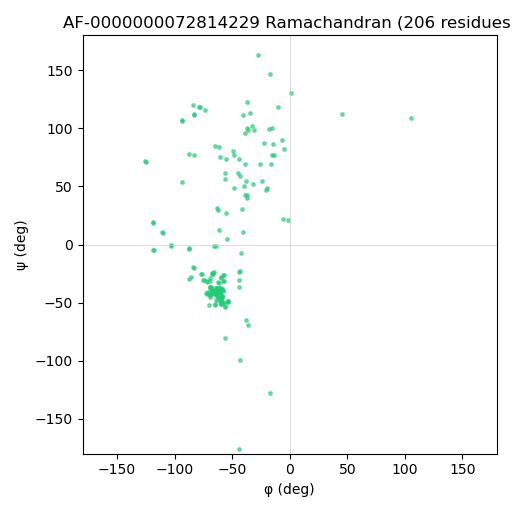 1
ATOM 1251 C CA . PRO B 1 50 ? 12.172 10.5 16.859 1 88.81 50 PRO B CA 1
ATOM 1252 C C . PRO B 1 50 ? 11.797 10.07 18.281 1 88.81 50 PRO B C 1
ATOM 1254 O O . PRO B 1 50 ? 11.07 9.094 18.453 1 88.81 50 PRO B O 1
ATOM 1257 N N . ASP B 1 51 ? 12.234 10.773 19.219 1 90.25 51 ASP B N 1
ATOM 1258 C CA . ASP B 1 51 ? 11.984 10.414 20.609 1 90.25 51 ASP B CA 1
ATOM 1259 C C . ASP B 1 51 ? 10.656 10.992 21.094 1 90.25 51 ASP B C 1
ATOM 1261 O O . ASP B 1 51 ? 10.234 10.727 22.219 1 90.25 51 ASP B O 1
ATOM 1265 N N . ASP B 1 52 ? 9.992 11.727 20.297 1 92.19 52 ASP B N 1
ATOM 1266 C CA . ASP B 1 52 ? 8.711 12.336 20.641 1 92.19 52 ASP B CA 1
ATOM 1267 C C . ASP B 1 52 ? 7.547 11.461 20.188 1 92.19 52 ASP B C 1
ATOM 1269 O O . ASP B 1 52 ? 7.199 11.445 19.016 1 92.19 52 ASP B O 1
ATOM 1273 N N . PRO B 1 53 ? 6.918 10.844 21.078 1 91.12 53 PRO B N 1
ATOM 1274 C CA . PRO B 1 53 ? 5.816 9.945 20.719 1 91.12 53 PRO B CA 1
ATOM 1275 C C . PRO B 1 53 ? 4.609 10.688 20.156 1 91.12 53 P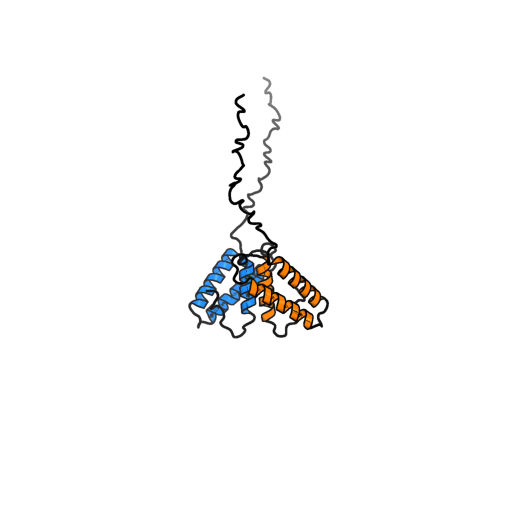RO B C 1
ATOM 1277 O O . PRO B 1 53 ? 3.824 10.109 19.391 1 91.12 53 PRO B O 1
ATOM 1280 N N . THR B 1 54 ? 4.438 11.875 20.469 1 93.12 54 THR B N 1
ATOM 1281 C CA . THR B 1 54 ? 3.305 12.672 20.016 1 93.12 54 THR B CA 1
ATOM 1282 C C . THR B 1 54 ? 3.387 12.914 18.5 1 93.12 54 THR B C 1
ATOM 1284 O O . THR B 1 54 ? 2.375 12.844 17.797 1 93.12 54 THR B O 1
ATOM 1287 N N . ALA B 1 55 ? 4.613 13.156 18.031 1 92 55 ALA B N 1
ATOM 1288 C CA . ALA B 1 55 ? 4.812 13.391 16.594 1 92 55 ALA B CA 1
ATOM 1289 C C . ALA B 1 55 ? 4.445 12.156 15.781 1 92 55 ALA B C 1
ATOM 1291 O O . ALA B 1 55 ? 3.795 12.258 14.742 1 92 55 ALA B O 1
ATOM 1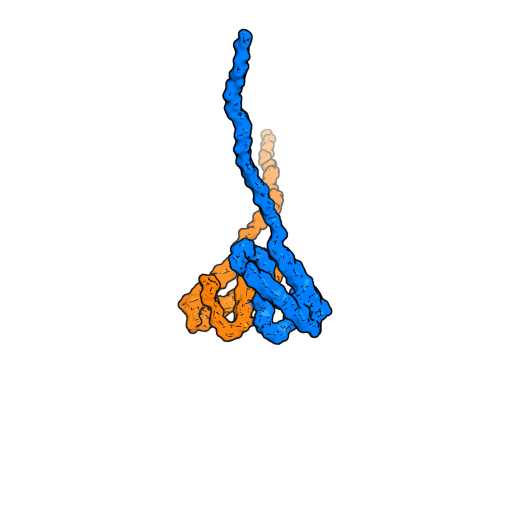292 N N . ALA B 1 56 ? 4.82 11.047 16.266 1 89.88 56 ALA B N 1
ATOM 1293 C CA . ALA B 1 56 ? 4.508 9.781 15.602 1 89.88 56 ALA B CA 1
ATOM 1294 C C . ALA B 1 56 ? 3.006 9.516 15.609 1 89.88 56 ALA B C 1
ATOM 1296 O O . ALA B 1 56 ? 2.447 9.047 14.617 1 89.88 56 ALA B O 1
ATOM 1297 N N . ALA B 1 57 ? 2.432 9.781 16.688 1 92.94 57 ALA B N 1
ATOM 1298 C CA . ALA B 1 57 ? 0.991 9.586 16.812 1 92.94 57 ALA B CA 1
ATOM 1299 C C . ALA B 1 57 ? 0.223 10.484 15.852 1 92.94 57 ALA B C 1
ATOM 1301 O O . ALA B 1 57 ? -0.722 10.047 15.195 1 92.94 57 ALA B O 1
ATOM 1302 N N . ARG B 1 58 ? 0.577 11.75 15.812 1 95.06 58 ARG B N 1
ATOM 1303 C CA . ARG B 1 58 ? -0.049 12.695 14.898 1 95.06 58 ARG B CA 1
ATOM 1304 C C . ARG B 1 58 ? 0.029 12.203 13.461 1 95.06 58 ARG B C 1
ATOM 1306 O O . ARG B 1 58 ? -0.956 12.266 12.719 1 95.06 58 ARG B O 1
ATOM 1313 N N . PHE B 1 59 ? 1.203 11.805 13.055 1 94.5 59 PHE B N 1
ATOM 1314 C CA . PHE B 1 59 ? 1.401 11.258 11.711 1 94.5 59 PHE B CA 1
ATOM 1315 C C . PHE B 1 59 ? 0.442 10.109 11.453 1 94.5 59 PHE B C 1
ATOM 1317 O O . PHE B 1 59 ? -0.261 10.094 10.438 1 94.5 59 PHE B O 1
ATOM 1324 N N . ARG B 1 60 ? 0.376 9.195 12.375 1 94.25 60 ARG B N 1
ATOM 1325 C CA . ARG B 1 60 ? -0.494 8.031 12.266 1 94.25 60 ARG B CA 1
ATOM 1326 C C . ARG B 1 60 ? -1.955 8.445 12.133 1 94.25 60 ARG B C 1
ATOM 1328 O O . ARG B 1 60 ? -2.688 7.906 11.305 1 94.25 60 ARG B O 1
ATOM 1335 N N . ASP B 1 61 ? -2.393 9.391 12.969 1 96.25 61 ASP B N 1
ATOM 1336 C CA . ASP B 1 61 ? -3.771 9.867 12.945 1 96.25 61 ASP B CA 1
ATOM 1337 C C . ASP B 1 61 ? -4.109 10.5 11.602 1 96.25 61 ASP B C 1
ATOM 1339 O O . ASP B 1 61 ? -5.199 10.289 11.062 1 96.25 61 ASP B O 1
ATOM 1343 N N . LEU B 1 62 ? -3.189 11.219 11.062 1 97.44 62 LEU B N 1
ATOM 1344 C CA . LEU B 1 62 ? -3.4 11.875 9.773 1 97.44 62 LEU B CA 1
ATOM 1345 C C . LEU B 1 62 ? -3.506 10.859 8.648 1 97.44 62 LEU B C 1
ATOM 1347 O O . LEU B 1 62 ? -4.34 11 7.75 1 97.44 62 LEU B O 1
ATOM 1351 N N . LEU B 1 63 ? -2.619 9.844 8.734 1 96.69 63 LEU B N 1
ATOM 1352 C CA . LEU B 1 63 ? -2.705 8.758 7.762 1 96.69 63 LEU B CA 1
ATOM 1353 C C . LEU B 1 63 ? -4.074 8.094 7.809 1 96.69 63 LEU B C 1
ATOM 1355 O O . LEU B 1 63 ? -4.727 7.934 6.773 1 96.69 63 LEU B O 1
ATOM 1359 N N . GLU B 1 64 ? -4.453 7.766 8.984 1 95.81 64 GLU B N 1
ATOM 1360 C CA . GLU B 1 64 ? -5.727 7.086 9.203 1 95.81 64 GLU B CA 1
ATOM 1361 C C . GLU B 1 64 ? -6.895 7.93 8.703 1 95.81 64 GLU B C 1
ATOM 1363 O O . GLU B 1 64 ? -7.773 7.426 8 1 95.81 64 GLU B O 1
ATOM 1368 N N . ASP B 1 65 ? -6.902 9.172 9.078 1 97.25 65 ASP B N 1
ATOM 1369 C CA . ASP B 1 65 ? -7.965 10.086 8.664 1 97.25 65 ASP B CA 1
ATOM 1370 C C . ASP B 1 65 ? -8.031 10.188 7.141 1 97.25 65 ASP B C 1
ATOM 1372 O O . ASP B 1 65 ? -9.117 10.219 6.562 1 97.25 65 ASP B O 1
ATOM 1376 N N . CYS B 1 66 ? -6.891 10.336 6.52 1 97.69 66 CYS B N 1
ATOM 1377 C CA . CYS B 1 66 ? -6.828 10.445 5.066 1 97.69 66 CYS B CA 1
ATOM 1378 C C . CYS B 1 66 ? -7.398 9.203 4.398 1 97.69 66 CYS B C 1
ATOM 1380 O O . CYS B 1 66 ? -8.242 9.305 3.51 1 97.69 66 CYS B O 1
ATOM 1382 N N . VAL B 1 67 ? -6.926 8.031 4.82 1 96.81 67 VAL B N 1
ATOM 1383 C CA . VAL B 1 67 ? -7.375 6.773 4.238 1 96.81 67 VAL B CA 1
ATOM 1384 C C . VAL B 1 67 ? -8.883 6.613 4.449 1 96.81 67 VAL B C 1
ATOM 1386 O O . VAL B 1 67 ? -9.617 6.293 3.514 1 96.81 67 VAL B O 1
ATOM 1389 N N . ARG B 1 68 ? -9.406 6.902 5.586 1 96.75 68 ARG B N 1
ATOM 1390 C CA . ARG B 1 68 ? -10.828 6.785 5.887 1 96.75 68 ARG B CA 1
ATOM 1391 C C . ARG B 1 68 ? -11.648 7.734 5.02 1 96.75 68 ARG B C 1
ATOM 1393 O O . ARG B 1 68 ? -12.758 7.391 4.594 1 96.75 68 ARG B O 1
ATOM 1400 N N . SER B 1 69 ? -11.133 8.852 4.809 1 96.62 69 SER B N 1
ATOM 1401 C CA . SER B 1 69 ? -11.867 9.898 4.098 1 96.62 69 SER B CA 1
ATOM 1402 C C . SER B 1 69 ? -12 9.562 2.613 1 96.62 69 SER B C 1
ATOM 1404 O O . SER B 1 69 ? -13.008 9.898 1.985 1 96.62 69 SER B O 1
ATOM 1406 N N . PHE B 1 70 ? -10.961 8.867 2.102 1 96.88 70 PHE 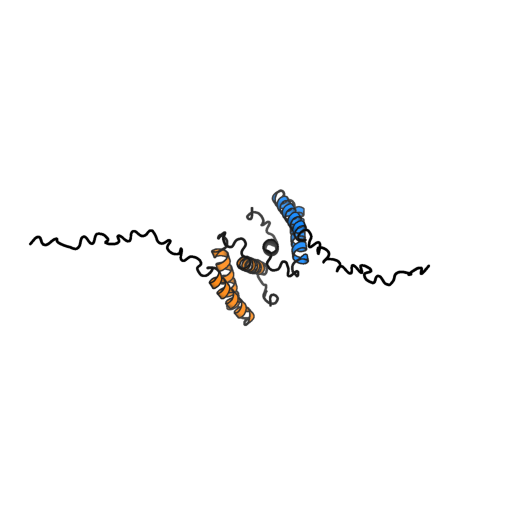B N 1
ATOM 1407 C CA . PHE B 1 70 ? -10.914 8.789 0.647 1 96.88 70 PHE B CA 1
ATOM 1408 C C . PHE B 1 70 ? -11.016 7.34 0.18 1 96.88 70 PHE B C 1
ATOM 1410 O O . PHE B 1 70 ? -11.094 7.074 -1.021 1 96.88 70 PHE B O 1
ATOM 1417 N N . ALA B 1 71 ? -11.039 6.402 1.033 1 95.06 71 ALA B N 1
ATOM 1418 C CA . ALA B 1 71 ? -11.008 4.977 0.705 1 95.06 71 ALA B CA 1
ATOM 1419 C C . ALA B 1 71 ? -12.18 4.602 -0.205 1 95.06 71 ALA B C 1
ATOM 1421 O O . ALA B 1 71 ? -12.016 3.793 -1.122 1 95.06 71 ALA B O 1
ATOM 1422 N N . ASP B 1 72 ? -13.297 5.25 -0.082 1 95 72 ASP B N 1
ATOM 1423 C CA . ASP B 1 72 ? -14.492 4.871 -0.829 1 95 72 ASP B CA 1
ATOM 1424 C C . ASP B 1 72 ? -14.727 5.812 -2.006 1 95 72 ASP B C 1
ATOM 1426 O O . ASP B 1 72 ? -15.703 5.664 -2.742 1 95 72 ASP B O 1
ATOM 1430 N N . ASP B 1 73 ? -13.93 6.715 -2.143 1 94.31 73 ASP B N 1
ATOM 1431 C CA . ASP B 1 73 ? -14.031 7.652 -3.254 1 94.31 73 ASP B CA 1
ATOM 1432 C C . ASP B 1 73 ? -13.383 7.086 -4.516 1 94.31 73 ASP B C 1
ATOM 1434 O O . ASP B 1 73 ? -12.164 6.949 -4.586 1 94.31 73 ASP B O 1
ATOM 1438 N N . GLU B 1 74 ? -14.141 6.773 -5.527 1 94.56 74 GLU B N 1
ATOM 1439 C CA . GLU B 1 74 ? -13.695 6.121 -6.754 1 94.56 74 GLU B CA 1
ATOM 1440 C C . GLU B 1 74 ? -12.633 6.953 -7.469 1 94.56 74 GLU B C 1
ATOM 1442 O O . GLU B 1 74 ? -11.789 6.406 -8.18 1 94.56 74 GLU B O 1
ATOM 1447 N N . ARG B 1 75 ? -12.703 8.289 -7.246 1 93.94 75 ARG B N 1
ATOM 1448 C CA . ARG B 1 75 ? -11.742 9.188 -7.879 1 93.94 75 ARG B CA 1
ATOM 1449 C C . ARG B 1 75 ? -10.312 8.805 -7.504 1 93.94 75 ARG B C 1
ATOM 1451 O O . ARG B 1 75 ? -9.383 9.023 -8.281 1 93.94 75 ARG B O 1
ATOM 1458 N N . TYR B 1 76 ? -10.156 8.172 -6.363 1 96.31 76 TYR B N 1
ATOM 1459 C CA . TYR B 1 76 ? -8.812 7.969 -5.832 1 96.31 76 TYR B CA 1
ATOM 1460 C C . TYR B 1 76 ? -8.43 6.492 -5.879 1 96.31 76 TYR B C 1
ATOM 1462 O O . TYR B 1 76 ? -7.34 6.113 -5.445 1 96.31 76 TYR B O 1
ATOM 1470 N N . ARG B 1 77 ? -9.227 5.727 -6.547 1 94.81 77 ARG B N 1
ATOM 1471 C CA . ARG B 1 77 ? -8.977 4.289 -6.621 1 94.81 77 ARG B CA 1
ATOM 1472 C C . ARG B 1 77 ? -7.637 3.998 -7.281 1 94.81 77 ARG B C 1
ATOM 1474 O O . ARG B 1 77 ? -6.918 3.086 -6.867 1 94.81 77 ARG B O 1
ATOM 1481 N N . ASP B 1 78 ? -7.27 4.793 -8.312 1 95.94 78 ASP B N 1
ATOM 1482 C CA . ASP B 1 78 ? -6.027 4.57 -9.047 1 95.94 78 ASP B CA 1
ATOM 1483 C C . ASP B 1 78 ? -5.098 5.777 -8.93 1 95.94 78 ASP B C 1
ATOM 1485 O O . ASP B 1 78 ? -4.27 6.016 -9.812 1 95.94 78 ASP B O 1
ATOM 1489 N N . ASP B 1 79 ? -5.348 6.594 -7.93 1 96.25 79 ASP B N 1
ATOM 1490 C CA . ASP B 1 79 ? -4.504 7.762 -7.695 1 96.25 79 ASP B CA 1
ATOM 1491 C C . ASP B 1 79 ? -3.205 7.367 -6.996 1 96.25 79 ASP B C 1
ATOM 1493 O O . ASP B 1 79 ? -3.227 6.887 -5.859 1 96.25 79 ASP B O 1
ATOM 1497 N N . VAL B 1 80 ? -2.146 7.625 -7.664 1 96.88 80 VAL B N 1
ATOM 1498 C CA . VAL B 1 80 ? -0.827 7.199 -7.211 1 96.88 80 VAL B CA 1
ATOM 1499 C C . VAL B 1 80 ? -0.516 7.836 -5.855 1 96.88 80 VAL B C 1
ATOM 1501 O O . VAL B 1 80 ? 0.032 7.184 -4.965 1 96.88 80 VAL B O 1
ATOM 1504 N N . ARG B 1 81 ? -0.878 9.133 -5.664 1 97.38 81 ARG B N 1
ATOM 1505 C CA . ARG B 1 81 ? -0.606 9.812 -4.402 1 97.38 81 ARG B CA 1
ATOM 1506 C C . ARG B 1 81 ? -1.362 9.164 -3.252 1 97.38 81 ARG B C 1
ATOM 1508 O O . ARG B 1 81 ? -0.793 8.922 -2.184 1 97.38 81 ARG B O 1
ATOM 1515 N N . PHE B 1 82 ? -2.516 8.844 -3.51 1 97.56 82 PHE B N 1
ATOM 1516 C CA . PHE B 1 82 ? -3.334 8.195 -2.492 1 97.56 82 PHE B CA 1
ATOM 1517 C C . PHE B 1 82 ? -2.852 6.77 -2.236 1 97.56 82 PHE B C 1
ATOM 1519 O O . PHE B 1 82 ? -2.783 6.332 -1.086 1 97.56 82 PHE B O 1
ATOM 1526 N N . LEU B 1 83 ? -2.518 6.07 -3.283 1 97.44 83 LEU B N 1
ATOM 1527 C CA . LEU B 1 83 ? -2.043 4.699 -3.131 1 97.44 83 LEU B CA 1
ATOM 1528 C C . LEU B 1 83 ? -0.757 4.656 -2.312 1 97.44 83 LEU B C 1
ATOM 1530 O O . LEU B 1 83 ? -0.572 3.758 -1.487 1 97.44 83 LEU B O 1
ATOM 1534 N N . LYS B 1 84 ? 0.107 5.562 -2.512 1 96.44 84 LYS B N 1
ATOM 1535 C CA . LYS B 1 84 ? 1.329 5.645 -1.719 1 96.44 84 LYS B CA 1
ATOM 1536 C C . LYS B 1 84 ? 1.014 5.906 -0.248 1 96.44 84 LYS B C 1
ATOM 1538 O O . LYS B 1 84 ? 1.677 5.363 0.639 1 96.44 84 LYS B O 1
ATOM 1543 N N . ILE B 1 85 ? -0.001 6.715 0.038 1 96.94 85 ILE B N 1
ATOM 1544 C CA . ILE B 1 85 ? -0.46 6.941 1.404 1 96.94 85 ILE B CA 1
ATOM 1545 C C . ILE B 1 85 ? -0.984 5.637 1.995 1 96.94 85 ILE B C 1
ATOM 1547 O O . ILE B 1 85 ? -0.716 5.32 3.156 1 96.94 85 ILE B O 1
ATOM 1551 N N . CYS B 1 86 ? -1.753 4.891 1.184 1 95.75 86 CYS B N 1
ATOM 1552 C CA . CYS B 1 86 ? -2.266 3.6 1.633 1 95.75 86 CYS B CA 1
ATOM 1553 C C . CYS B 1 86 ? -1.126 2.65 1.983 1 95.75 86 CYS B C 1
ATOM 1555 O O . CYS B 1 86 ? -1.164 1.983 3.018 1 95.75 86 CYS B O 1
ATOM 1557 N N . ILE B 1 87 ? -0.16 2.58 1.192 1 94.38 87 ILE B N 1
ATOM 1558 C CA . ILE B 1 87 ? 0.994 1.725 1.449 1 94.38 87 ILE B CA 1
ATOM 1559 C C . ILE B 1 87 ? 1.652 2.129 2.766 1 94.38 87 ILE B C 1
ATOM 1561 O O . ILE B 1 87 ? 1.952 1.276 3.605 1 94.38 87 ILE B O 1
ATOM 1565 N N . LEU B 1 88 ? 1.816 3.428 2.988 1 93.06 88 LEU B N 1
ATOM 1566 C CA . LEU B 1 88 ? 2.391 3.941 4.227 1 93.06 88 LEU B CA 1
ATOM 1567 C C . LEU B 1 88 ? 1.537 3.543 5.426 1 93.06 88 LEU B C 1
ATOM 1569 O O . LEU B 1 88 ? 2.064 3.092 6.445 1 93.06 88 LEU B O 1
ATOM 1573 N N . TYR B 1 89 ? 0.348 3.639 5.273 1 93.06 89 TYR B N 1
ATOM 1574 C CA . TYR B 1 89 ? -0.623 3.33 6.32 1 93.06 89 TYR B CA 1
ATOM 1575 C C . TYR B 1 89 ? -0.577 1.853 6.688 1 93.06 89 TYR B C 1
ATOM 1577 O O . TYR B 1 89 ? -0.447 1.503 7.863 1 93.06 89 TYR B O 1
ATOM 1585 N N . VAL B 1 90 ? -0.663 0.997 5.742 1 90.38 90 VAL B N 1
ATOM 1586 C CA . VAL B 1 90 ? -0.695 -0.44 5.996 1 90.38 90 VAL B CA 1
ATOM 1587 C C . VAL B 1 90 ? 0.668 -0.907 6.5 1 90.38 90 VAL B C 1
ATOM 1589 O O . VAL B 1 90 ? 0.751 -1.807 7.34 1 90.38 90 VAL B O 1
ATOM 1592 N N . SER B 1 91 ? 1.715 -0.367 5.996 1 87.69 91 SER B N 1
ATOM 1593 C CA . SER B 1 91 ? 3.07 -0.729 6.395 1 87.69 91 SER B CA 1
ATOM 1594 C C . SER B 1 91 ? 3.307 -0.446 7.871 1 87.69 91 SER B C 1
ATOM 1596 O O . SER B 1 91 ? 4.039 -1.178 8.539 1 87.69 91 SER B O 1
ATOM 1598 N N . ARG B 1 92 ? 2.729 0.516 8.367 1 83.56 92 ARG B N 1
ATOM 1599 C CA . ARG B 1 92 ? 2.914 0.923 9.758 1 83.56 92 ARG B CA 1
ATOM 1600 C C . ARG B 1 92 ? 2.029 0.105 10.695 1 83.56 92 ARG B C 1
ATOM 1602 O O . ARG B 1 92 ? 2.271 0.054 11.898 1 83.56 92 ARG B O 1
ATOM 1609 N N . ARG B 1 93 ? 0.993 -0.536 10.305 1 77.62 93 ARG B N 1
ATOM 1610 C CA . ARG B 1 93 ? 0.109 -1.369 11.109 1 77.62 93 ARG B CA 1
ATOM 1611 C C . ARG B 1 93 ? 0.813 -2.648 11.547 1 77.62 93 ARG B C 1
ATOM 1613 O O . ARG B 1 93 ? 0.468 -3.232 12.578 1 77.62 93 ARG B O 1
ATOM 1620 N N . THR B 1 94 ? 1.767 -3.26 10.906 1 60.69 94 THR B N 1
ATOM 1621 C CA . THR B 1 94 ? 2.465 -4.508 11.195 1 60.69 94 THR B CA 1
ATOM 1622 C C . THR B 1 94 ? 3.412 -4.336 12.383 1 60.69 94 THR B C 1
ATOM 1624 O O . THR B 1 94 ? 3.744 -5.305 13.062 1 60.69 94 THR B O 1
ATOM 1627 N N . CYS B 1 95 ? 4.145 -3.277 12.508 1 47.66 95 CYS B N 1
ATOM 1628 C CA . CYS B 1 95 ? 5.039 -3.135 13.648 1 47.66 95 CYS B CA 1
ATOM 1629 C C . CYS B 1 95 ? 4.316 -2.502 14.828 1 47.66 95 CYS B C 1
ATOM 1631 O O . CYS B 1 95 ? 4.105 -1.289 14.859 1 47.66 95 CYS B O 1
ATOM 1633 N N . PRO B 1 96 ? 3.51 -3.355 15.516 1 49.44 96 PRO B N 1
ATOM 1634 C CA . PRO B 1 96 ? 3.143 -2.66 16.75 1 49.44 96 PRO B CA 1
ATOM 1635 C C . PRO B 1 96 ? 4.289 -1.834 17.328 1 49.44 96 PRO B C 1
ATOM 1637 O O . PRO B 1 96 ? 4.07 -0.731 17.828 1 49.44 96 PRO B O 1
ATOM 1640 N N . ALA B 1 97 ? 5.453 -2.539 17.781 1 39.97 97 ALA B N 1
ATOM 1641 C CA . ALA B 1 97 ? 6.621 -1.906 18.391 1 39.97 97 ALA B CA 1
ATOM 1642 C C . ALA B 1 97 ? 7.344 -1.013 17.391 1 39.97 97 ALA B C 1
ATOM 1644 O O . ALA B 1 97 ? 8.359 -0.396 17.719 1 39.97 97 ALA B O 1
ATOM 1645 N N . LEU B 1 98 ? 7.234 -1.207 16.125 1 42.38 98 LEU B N 1
ATOM 1646 C CA . LEU B 1 98 ? 8.258 -0.72 15.211 1 42.38 98 LEU B CA 1
ATOM 1647 C C . LEU B 1 98 ? 8.172 0.794 15.055 1 42.38 98 LEU B C 1
ATOM 1649 O O . LEU B 1 98 ? 7.113 1.328 14.703 1 42.38 98 LEU B O 1
ATOM 1653 N N . ARG B 1 99 ? 9.25 1.466 15.5 1 41.69 99 ARG B N 1
ATOM 1654 C CA . ARG B 1 99 ? 10.148 2.58 15.227 1 41.69 99 ARG B CA 1
ATOM 1655 C C . ARG B 1 99 ? 10.453 2.688 13.734 1 41.69 99 ARG B C 1
ATOM 1657 O O . ARG B 1 99 ? 11.312 1.975 13.219 1 41.69 99 ARG B O 1
ATOM 1664 N N . PHE B 1 100 ? 9.758 2.594 12.703 1 40.44 100 PHE B N 1
ATOM 1665 C CA . PHE B 1 100 ? 9.789 2.406 11.258 1 40.44 100 PHE B CA 1
ATOM 1666 C C . PHE B 1 100 ? 10.664 3.461 10.594 1 40.44 100 PHE B C 1
ATOM 1668 O O . PHE B 1 100 ? 11.461 3.145 9.703 1 40.44 100 PHE B O 1
ATOM 1675 N N . LEU B 1 101 ? 10.25 4.742 10.32 1 38.78 101 LEU B N 1
ATOM 1676 C CA . LEU B 1 101 ? 10.438 5.586 9.141 1 38.78 101 LEU B CA 1
ATOM 1677 C C . LEU B 1 101 ? 11.914 5.867 8.906 1 38.78 101 LEU B C 1
ATOM 1679 O O . LEU B 1 101 ? 12.266 6.852 8.25 1 38.78 101 LEU B O 1
ATOM 1683 N N . SER B 1 102 ? 12.734 5.09 9.234 1 37.16 102 SER B N 1
ATOM 1684 C CA . SER B 1 102 ? 14.109 5.477 8.945 1 37.16 102 SER B CA 1
ATOM 1685 C C . SER B 1 102 ? 14.406 5.398 7.453 1 37.16 102 SER B C 1
ATOM 1687 O O . SER B 1 102 ? 15.25 6.133 6.945 1 37.16 102 SER B O 1
ATOM 1689 N N . SER B 1 103 ? 13.977 4.371 6.723 1 36.53 103 SER B N 1
ATOM 1690 C CA . SER B 1 103 ? 14.602 4.117 5.426 1 36.53 103 SER B CA 1
ATOM 1691 C C . SER B 1 103 ? 13.922 4.922 4.324 1 36.53 103 SER B C 1
ATOM 1693 O O . SER B 1 103 ? 14.234 4.754 3.143 1 36.53 103 SER B O 1
ATOM 1695 N N . PHE B 1 104 ? 12.742 5.262 4.305 1 35.56 104 PHE B N 1
ATOM 1696 C CA . PHE B 1 104 ? 12.219 5.949 3.127 1 35.56 104 PHE B CA 1
ATOM 1697 C C . PHE B 1 104 ? 12.898 7.301 2.947 1 35.56 104 PHE B C 1
ATOM 1699 O O . PHE B 1 104 ? 12.586 8.039 2.006 1 35.56 104 PHE B O 1
ATOM 1706 N N . ALA B 1 105 ? 13.773 7.699 3.797 1 32.06 105 ALA B N 1
ATOM 1707 C CA . ALA B 1 105 ? 14.594 8.859 3.455 1 32.06 105 ALA B CA 1
ATOM 1708 C C . ALA B 1 105 ? 15.703 8.484 2.475 1 32.06 105 ALA B C 1
ATOM 1710 O O . ALA B 1 105 ? 16.219 7.363 2.51 1 32.06 105 ALA B O 1
#

Sequence (210 aa):
MVQFDSDDNPLRKDPSWSTQDEPSTRSLVDPILPRLRSIYEAAAESRSHPDDPTAAARFRDLLEDCVRSFADDERYRDDVRFLKICILYVSRRTCPALRFLSSFAMVQFDSDDNPLRKDPSWSTQDEPSTRSLVDPILPRLRSIYEAAAESRSHPDDPTAAARFRDLLEDCVRSFADDERYRDDVRFLKICILYVSRRTCPALRFLSSFA

pLDDT: mean 72.53, std 28.01, range [27.39, 98.0]

Foldseek 3Di:
DCPCPDDDPVPPCPCVVPPPPPVVCPDDPPVCVVLLVQLVVLVVVCVVPVVDVVSVVSNLVSLVVSCVVCVPPPVCVPPPSNVVSVVVNVVVVPPPPDSPPPPVD/DPPPDDDCVVPPPPCPVDDPPPVVPDDDPPVCVVLLVQLVVLVVVCVVPVVDVVSVVSNLVSLVVSCVVCVPPPVCVPPPSNVVSVVVNVVVVPPPPDSPDPPVD